Protein AF-A0A5B0RNG3-F1 (afdb_monomer_lite)

Sequence (362 aa):
MLALALVNSLTASFTTIITPTPMTVNVPIEGTELNLFSKKFAQLVANVEQSNAFPKINADQAKINQQISAVIGPVGLTSAYTSASRQLGYPGLITYLGTSFNSTTGGIVPAVPATQDAMEIDSDGPFNHNFRRYKLAFRFVDSTFKPSKKFPYHYTTIQQGFTTDINCRVLPANPTPQQAAFSVHPENNLILPGKDSNSSVWKYSVQCPSQGLPSFPTNRSIIMDPSGNMLLSQTCPGITFDGHEVPGSQLLILAGYGPMYSYITPRACEFMPYLTVSEVQYSSSSIVNISRIISREAVTPETAPIASTVLSSVRHTMNQYVSYRQNKVGDDVASLYGILSSIDSSNDLLLNRILVSHDVFS

Structure (mmCIF, N/CA/C/O backbone):
data_AF-A0A5B0RNG3-F1
#
_entry.id   AF-A0A5B0RNG3-F1
#
loop_
_atom_site.group_PDB
_atom_site.id
_atom_site.type_symbol
_atom_site.label_atom_id
_atom_site.label_alt_id
_atom_site.label_comp_id
_atom_site.label_asym_id
_atom_site.label_entity_id
_atom_site.label_seq_id
_atom_site.pdbx_PDB_ins_code
_atom_site.Cartn_x
_atom_site.Cartn_y
_atom_site.Cartn_z
_atom_site.occupancy
_atom_site.B_iso_or_equiv
_atom_site.auth_seq_id
_atom_site.auth_comp_id
_atom_site.auth_asym_id
_atom_site.auth_atom_id
_atom_site.pdbx_PDB_model_num
ATOM 1 N N . MET A 1 1 ? -19.836 -32.082 58.914 1.00 54.47 1 MET A N 1
ATOM 2 C CA . MET A 1 1 ? -20.612 -31.151 58.060 1.00 54.47 1 MET A CA 1
ATOM 3 C C . MET A 1 1 ? -19.811 -29.908 57.682 1.00 54.47 1 MET A C 1
ATOM 5 O O . MET A 1 1 ? -19.584 -29.724 56.497 1.00 54.47 1 MET A O 1
ATOM 9 N N . LEU A 1 2 ? -19.304 -29.115 58.637 1.00 50.03 2 LEU A N 1
ATOM 10 C CA . LEU A 1 2 ? -18.539 -27.887 58.344 1.00 50.03 2 LEU A CA 1
ATOM 11 C C . LEU A 1 2 ? -17.277 -28.129 57.489 1.00 50.03 2 LEU A C 1
ATOM 13 O O . LEU A 1 2 ? -17.046 -27.421 56.518 1.00 50.03 2 LEU A O 1
ATOM 17 N N . ALA A 1 3 ? -16.507 -29.178 57.797 1.00 57.88 3 ALA A N 1
ATOM 18 C CA . ALA A 1 3 ? -15.319 -29.559 57.027 1.00 57.88 3 ALA A CA 1
ATOM 19 C C . ALA A 1 3 ? -15.649 -30.006 55.591 1.00 57.88 3 ALA A C 1
ATOM 21 O O . ALA A 1 3 ? -14.911 -29.692 54.668 1.00 57.88 3 ALA A O 1
ATOM 22 N N . LEU A 1 4 ? -16.785 -30.683 55.387 1.00 60.09 4 LEU A N 1
ATOM 23 C CA . LEU A 1 4 ? -17.239 -31.110 54.060 1.00 60.09 4 LEU A CA 1
ATOM 24 C C . LEU A 1 4 ? -17.664 -29.898 53.214 1.00 60.09 4 LEU A C 1
ATOM 26 O O . LEU A 1 4 ? -17.333 -29.816 52.038 1.00 60.09 4 LEU A O 1
ATOM 30 N N . ALA A 1 5 ? -18.342 -28.927 53.836 1.00 54.47 5 ALA A N 1
ATOM 31 C CA . ALA A 1 5 ? -18.694 -27.661 53.200 1.00 54.47 5 ALA A CA 1
ATOM 32 C C . ALA A 1 5 ? -17.451 -26.827 52.843 1.00 54.47 5 ALA A C 1
ATOM 34 O O . ALA A 1 5 ? -17.410 -26.240 51.768 1.00 54.47 5 ALA A O 1
ATOM 35 N N . LEU A 1 6 ? -16.428 -26.824 53.706 1.00 51.66 6 LEU A N 1
ATOM 36 C CA . LEU A 1 6 ? -15.139 -26.161 53.475 1.00 51.66 6 LEU A CA 1
ATOM 37 C C . LEU A 1 6 ? -14.335 -26.809 52.345 1.00 51.66 6 LEU A C 1
ATOM 39 O O . LEU A 1 6 ? -13.794 -26.111 51.495 1.00 51.66 6 LEU A O 1
ATOM 43 N N . VAL A 1 7 ? -14.267 -28.140 52.307 1.00 63.28 7 VAL A N 1
ATOM 44 C CA . VAL A 1 7 ? -13.569 -28.859 51.234 1.00 63.28 7 VAL A CA 1
ATOM 45 C C . VAL A 1 7 ? -14.285 -28.654 49.902 1.00 63.28 7 VAL A C 1
ATOM 47 O O . VAL A 1 7 ? -13.613 -28.373 48.913 1.00 63.28 7 VAL A O 1
ATOM 50 N N . ASN A 1 8 ? -15.622 -28.702 49.882 1.00 53.56 8 ASN A N 1
ATOM 51 C CA . ASN A 1 8 ? -16.427 -28.458 48.681 1.00 53.56 8 ASN A CA 1
ATOM 52 C C . ASN A 1 8 ? -16.352 -27.001 48.202 1.00 53.56 8 ASN A C 1
ATOM 54 O O . ASN A 1 8 ? -16.337 -26.755 47.000 1.00 53.56 8 ASN A O 1
ATOM 58 N N . SER A 1 9 ? -16.271 -26.024 49.111 1.00 55.62 9 SER A N 1
ATOM 59 C CA . SER A 1 9 ? -16.112 -24.616 48.733 1.00 55.62 9 SER A CA 1
ATOM 60 C C . SER A 1 9 ? -14.697 -24.307 48.240 1.00 55.62 9 SER A C 1
ATOM 62 O O . SER A 1 9 ? -14.541 -23.540 47.289 1.00 55.62 9 SER A O 1
ATOM 64 N N . LEU A 1 10 ? -13.674 -24.946 48.817 1.00 63.25 10 LEU A N 1
ATOM 65 C CA . LEU A 1 10 ? -12.292 -24.876 48.341 1.00 63.25 10 LEU A CA 1
ATOM 66 C C . LEU A 1 10 ? -12.144 -25.531 46.970 1.00 63.25 10 LEU A C 1
ATOM 68 O O . LEU A 1 10 ? -11.545 -24.920 46.092 1.00 63.25 10 LEU A O 1
ATOM 72 N N . THR A 1 11 ? -12.731 -26.713 46.751 1.00 62.84 11 THR A N 1
ATOM 73 C CA . THR A 1 11 ? -12.739 -27.343 45.421 1.00 62.84 11 THR A CA 1
ATOM 74 C C . THR A 1 11 ? -13.494 -26.485 44.426 1.00 62.84 11 THR A C 1
ATOM 76 O O . THR A 1 11 ? -12.917 -26.198 43.391 1.00 62.84 11 THR A O 1
ATOM 79 N N . ALA A 1 12 ? -14.691 -25.982 44.753 1.00 58.50 12 ALA A N 1
ATOM 80 C CA . ALA A 1 12 ? -15.450 -25.084 43.880 1.00 58.50 12 ALA A CA 1
ATOM 81 C C . ALA A 1 12 ? -14.655 -23.819 43.509 1.00 58.50 12 ALA A C 1
ATOM 83 O O . ALA A 1 12 ? -14.567 -23.470 42.330 1.00 58.50 12 ALA A O 1
ATOM 84 N N . SER A 1 13 ? -14.010 -23.177 44.488 1.00 55.53 13 SER A N 1
ATOM 85 C CA . SER A 1 13 ? -13.144 -22.008 44.275 1.00 55.53 13 SER A CA 1
ATOM 86 C C . SER A 1 13 ? -11.942 -22.353 43.396 1.00 55.53 13 SER A C 1
ATOM 88 O O . SER A 1 13 ? -11.619 -21.611 42.472 1.00 55.53 13 SER A O 1
ATOM 90 N N . PHE A 1 14 ? -11.317 -23.510 43.625 1.00 64.25 14 PHE A N 1
ATOM 91 C CA . PHE A 1 14 ? -10.177 -23.983 42.846 1.00 64.25 14 PHE A CA 1
ATOM 92 C C . PHE A 1 14 ? -10.583 -24.332 41.406 1.00 64.25 14 PHE A C 1
ATOM 94 O O . PHE A 1 14 ? -9.941 -23.867 40.472 1.00 64.25 14 PHE A O 1
ATOM 101 N N . THR A 1 15 ? -11.703 -25.030 41.186 1.00 62.31 15 THR A N 1
ATOM 102 C CA . THR A 1 15 ? -12.260 -25.246 39.838 1.00 62.31 15 THR A CA 1
ATOM 103 C C . THR A 1 15 ? -12.629 -23.935 39.157 1.00 62.31 15 THR A C 1
ATOM 105 O O . THR A 1 15 ? -12.390 -23.798 37.966 1.00 62.31 15 THR A O 1
ATOM 108 N N . THR A 1 16 ? -13.129 -22.931 39.879 1.00 61.22 16 THR A N 1
ATOM 109 C CA . THR A 1 16 ? -13.441 -21.620 39.279 1.00 61.22 16 THR A CA 1
ATOM 110 C C . THR A 1 16 ? -12.169 -20.886 38.833 1.00 61.22 16 THR A C 1
ATOM 112 O O . THR A 1 16 ? -12.181 -20.190 37.822 1.00 61.22 16 THR A O 1
ATOM 115 N N . ILE A 1 17 ? -11.050 -21.076 39.543 1.00 62.16 17 ILE A N 1
ATOM 116 C CA . ILE A 1 17 ? -9.735 -20.542 39.156 1.00 62.16 17 ILE A CA 1
ATOM 117 C C . ILE A 1 17 ? -9.170 -21.279 37.931 1.00 62.16 17 ILE A C 1
ATOM 119 O O . ILE A 1 17 ? -8.600 -20.639 37.051 1.00 62.16 17 ILE A O 1
ATOM 123 N N . ILE A 1 18 ? -9.324 -22.606 37.858 1.00 73.38 18 ILE A N 1
ATOM 124 C CA . ILE A 1 18 ? -8.759 -23.421 36.765 1.00 73.38 18 ILE A CA 1
ATOM 125 C C . ILE A 1 18 ? -9.639 -23.386 35.502 1.00 73.38 18 ILE A C 1
ATOM 127 O O . ILE A 1 18 ? -9.135 -23.505 34.388 1.00 73.38 18 ILE A O 1
ATOM 131 N N . THR A 1 19 ? -10.948 -23.188 35.659 1.00 65.50 19 THR A N 1
ATOM 132 C CA . THR A 1 19 ? -11.929 -23.072 34.568 1.00 65.50 19 THR A CA 1
ATOM 133 C C . THR A 1 19 ? -12.705 -21.760 34.691 1.00 65.50 19 THR A C 1
ATOM 135 O O . THR A 1 19 ? -13.867 -21.758 35.105 1.00 65.50 19 THR A O 1
ATOM 138 N N . PRO A 1 20 ? -12.075 -20.619 34.359 1.00 66.44 20 PRO A N 1
ATOM 139 C CA . PRO A 1 20 ? -12.763 -19.339 34.371 1.00 66.44 20 PRO A CA 1
ATOM 140 C C . PRO A 1 20 ? -13.940 -19.377 33.394 1.00 66.44 20 PRO A C 1
ATOM 142 O O . PRO A 1 20 ? -13.794 -19.748 32.230 1.00 66.44 20 PRO A O 1
ATOM 145 N N . THR A 1 21 ? -15.122 -18.985 33.868 1.00 71.69 21 THR A N 1
ATOM 146 C CA . THR A 1 21 ? -16.303 -18.862 33.010 1.00 71.69 21 THR A CA 1
ATOM 147 C C . THR A 1 21 ? -16.278 -17.490 32.331 1.00 71.69 21 THR A C 1
ATOM 149 O O . THR A 1 21 ? -16.267 -16.477 33.037 1.00 71.69 21 THR A O 1
ATOM 152 N N . PRO A 1 22 ? -16.251 -17.409 30.988 1.00 68.19 22 PRO A N 1
ATOM 153 C CA . PRO A 1 22 ? -16.321 -16.128 30.300 1.00 68.19 22 PRO A CA 1
ATOM 154 C C . PRO A 1 22 ? -17.682 -15.471 30.559 1.00 68.19 22 PRO A C 1
ATOM 156 O O . PRO A 1 22 ? -18.724 -16.115 30.448 1.00 68.19 22 PRO A O 1
ATOM 159 N N . MET A 1 23 ? -17.674 -14.181 30.901 1.00 74.19 23 MET A N 1
ATOM 160 C CA . MET A 1 23 ? -18.890 -13.378 31.046 1.00 74.19 23 MET A CA 1
ATOM 161 C C . MET A 1 23 ? -19.017 -12.421 29.864 1.00 74.19 23 MET A C 1
ATOM 163 O O . MET A 1 23 ? -18.128 -11.604 29.625 1.00 74.19 23 MET A O 1
ATOM 167 N N . THR A 1 24 ? -20.136 -12.497 29.146 1.00 75.50 24 THR A N 1
ATOM 168 C CA . THR A 1 24 ? -20.477 -11.543 28.086 1.00 75.50 24 THR A CA 1
ATOM 169 C C . THR A 1 24 ? -21.339 -10.434 28.674 1.00 75.50 24 THR A C 1
ATOM 171 O O . THR A 1 24 ? -22.440 -10.689 29.157 1.00 75.50 24 THR A O 1
ATOM 174 N N . VAL A 1 25 ? -20.837 -9.200 28.638 1.00 76.25 25 VAL A N 1
ATOM 175 C CA . VAL A 1 25 ? -21.583 -8.009 29.060 1.00 76.25 25 VAL A CA 1
ATOM 176 C C . VAL A 1 25 ? -21.946 -7.213 27.812 1.00 76.25 25 VAL A C 1
ATOM 178 O O . VAL A 1 25 ? -21.063 -6.730 27.106 1.00 76.25 25 VAL A O 1
ATOM 181 N N . ASN A 1 26 ? -23.243 -7.078 27.535 1.00 75.44 26 ASN A N 1
ATOM 182 C CA . ASN A 1 26 ? -23.731 -6.302 26.398 1.00 75.44 26 ASN A CA 1
ATOM 183 C C . ASN A 1 26 ? -23.770 -4.820 26.774 1.00 75.44 26 ASN A C 1
ATOM 185 O O . ASN A 1 26 ? -24.702 -4.374 27.440 1.00 75.44 26 ASN A O 1
ATOM 189 N N . VAL A 1 27 ? -22.756 -4.067 26.349 1.00 74.25 27 VAL A N 1
ATOM 190 C CA . VAL A 1 27 ? -22.707 -2.611 26.524 1.00 74.25 27 VAL A CA 1
ATOM 191 C C . VAL A 1 27 ? -22.653 -1.957 25.147 1.00 74.25 27 VAL A C 1
ATOM 193 O O . VAL A 1 27 ? -21.695 -2.204 24.412 1.00 74.25 27 VAL A O 1
ATOM 196 N N . PRO A 1 28 ? -23.652 -1.141 24.770 1.00 74.75 28 PRO A N 1
ATOM 197 C CA . PRO A 1 28 ? -23.616 -0.437 23.500 1.00 74.75 28 PRO A CA 1
ATOM 198 C C . PRO A 1 28 ? -22.481 0.591 23.494 1.00 74.75 28 PRO A C 1
ATOM 200 O O . PRO A 1 28 ? -22.230 1.287 24.485 1.00 74.75 28 PRO A O 1
ATOM 203 N N . ILE A 1 29 ? -21.799 0.675 22.357 1.00 72.25 29 ILE A N 1
ATOM 204 C CA . ILE A 1 29 ? -20.750 1.654 22.088 1.00 72.25 29 ILE A CA 1
ATOM 205 C C . ILE A 1 29 ? -21.217 2.608 20.989 1.00 72.25 29 ILE A C 1
ATOM 207 O O . ILE A 1 29 ? -21.920 2.199 20.068 1.00 72.25 29 ILE A O 1
ATOM 211 N N . GLU A 1 30 ? -20.825 3.872 21.088 1.00 67.31 30 GLU A N 1
ATOM 212 C CA . GLU A 1 30 ? -21.045 4.900 20.073 1.00 67.31 30 GLU A CA 1
ATOM 213 C C . GLU A 1 30 ? -19.706 5.419 19.536 1.00 67.31 30 GLU A C 1
ATOM 215 O O . GLU A 1 30 ? -18.686 5.429 20.233 1.00 67.31 30 GLU A O 1
ATOM 220 N N . GLY A 1 31 ? -19.705 5.855 18.281 1.00 63.50 31 GLY A N 1
ATOM 221 C CA . GLY A 1 31 ? -18.539 6.403 17.602 1.00 63.50 31 GLY A CA 1
ATOM 222 C C . GLY A 1 31 ? -18.945 7.163 16.345 1.00 63.50 31 GLY A C 1
ATOM 223 O O . GLY A 1 31 ? -20.106 7.140 15.937 1.00 63.50 31 GLY A O 1
ATOM 224 N N . THR A 1 32 ? -17.984 7.847 15.732 1.00 57.19 32 THR A N 1
ATOM 225 C CA . THR A 1 32 ? -18.200 8.511 14.444 1.00 57.19 32 THR A CA 1
ATOM 226 C C . THR A 1 32 ? -17.925 7.517 13.327 1.00 57.19 32 THR A C 1
ATOM 228 O O . THR A 1 32 ? -16.794 7.058 13.174 1.00 57.19 32 THR A O 1
ATOM 231 N N . GLU A 1 33 ? -18.940 7.201 12.527 1.00 60.16 33 GLU A N 1
ATOM 232 C CA . GLU A 1 33 ? -18.764 6.391 11.326 1.00 60.16 33 GLU A CA 1
ATOM 233 C C . GLU A 1 33 ? -18.447 7.299 10.133 1.00 60.16 33 GLU A C 1
ATOM 235 O O . GLU A 1 33 ? -19.258 8.135 9.725 1.00 60.16 33 GLU A O 1
ATOM 240 N N . LEU A 1 34 ? -17.251 7.142 9.563 1.00 65.44 34 LEU A N 1
ATOM 241 C CA . LEU A 1 34 ? -16.944 7.701 8.254 1.00 65.44 34 LEU A CA 1
ATOM 242 C C . LEU A 1 34 ? -17.433 6.711 7.198 1.00 65.44 34 LEU A C 1
ATOM 244 O O . LEU A 1 34 ? -16.823 5.665 7.001 1.00 65.44 34 LEU A O 1
ATOM 248 N N . ASN A 1 35 ? -18.524 7.050 6.514 1.00 67.81 35 ASN A N 1
ATOM 249 C CA . ASN A 1 35 ? -19.047 6.210 5.445 1.00 67.81 35 ASN A CA 1
ATOM 250 C C . ASN A 1 35 ? -18.244 6.412 4.146 1.00 67.81 35 ASN A C 1
ATOM 252 O O . ASN A 1 35 ? -18.547 7.307 3.342 1.00 67.81 35 ASN A O 1
ATOM 256 N N . LEU A 1 36 ? -17.252 5.540 3.941 1.00 70.38 36 LEU A N 1
ATOM 257 C CA . LEU A 1 36 ? -16.414 5.494 2.738 1.00 70.38 36 LEU A CA 1
ATOM 258 C C . LEU A 1 36 ? -17.209 5.087 1.484 1.00 70.38 36 LEU A C 1
ATOM 260 O O . LEU A 1 36 ? -16.787 5.379 0.370 1.00 70.38 36 LEU A O 1
ATOM 264 N N . PHE A 1 37 ? -18.385 4.476 1.653 1.00 69.56 37 PHE A N 1
ATOM 265 C CA . PHE A 1 37 ? -19.292 4.080 0.570 1.00 69.56 37 PHE A CA 1
ATOM 266 C C . PHE A 1 37 ? -20.163 5.236 0.065 1.00 69.56 37 PHE A C 1
ATOM 268 O O . PHE A 1 37 ? -20.870 5.106 -0.938 1.00 69.56 37 PHE A O 1
ATOM 275 N N . SER A 1 38 ? -20.173 6.380 0.755 1.00 76.00 38 SER A N 1
ATOM 276 C CA . SER A 1 38 ? -21.085 7.457 0.387 1.00 76.00 38 SER A CA 1
ATOM 277 C C . SER A 1 38 ? -20.612 8.188 -0.874 1.00 76.00 38 SER A C 1
ATOM 279 O O . SER A 1 38 ? -19.507 8.729 -0.939 1.00 76.00 38 SER A O 1
ATOM 281 N N . LYS A 1 39 ? -21.504 8.297 -1.869 1.00 77.50 39 LYS A N 1
ATOM 282 C CA . LYS A 1 39 ? -21.268 9.099 -3.086 1.00 77.50 39 LYS A CA 1
ATOM 283 C C . LYS A 1 39 ? -20.858 10.535 -2.753 1.00 77.50 39 LYS A C 1
ATOM 285 O O . LYS A 1 39 ? -20.015 11.110 -3.430 1.00 77.50 39 LYS A O 1
ATOM 290 N N . LYS A 1 40 ? -21.426 11.094 -1.679 1.00 76.94 40 LYS A N 1
ATOM 291 C CA . LYS A 1 40 ? -21.086 12.431 -1.187 1.00 76.94 40 LYS A CA 1
ATOM 292 C C . LYS A 1 40 ? -19.629 12.507 -0.731 1.00 76.94 40 LYS A C 1
ATOM 294 O O . LYS A 1 40 ? -18.944 13.442 -1.114 1.00 76.94 40 LYS A O 1
ATOM 299 N N . PHE A 1 41 ? -19.134 11.532 0.033 1.00 79.00 41 PHE A N 1
ATOM 300 C CA . PHE A 1 41 ? -17.726 11.508 0.429 1.00 79.00 41 PHE A CA 1
ATOM 301 C C . PHE A 1 41 ? -16.801 11.368 -0.785 1.00 79.00 41 PHE A C 1
ATOM 303 O O . PHE A 1 41 ? -15.853 12.136 -0.908 1.00 79.00 41 PHE A O 1
ATOM 310 N N . ALA A 1 42 ? -17.126 10.486 -1.734 1.00 79.19 42 ALA A N 1
ATOM 311 C CA . ALA A 1 42 ? -16.349 10.355 -2.967 1.00 79.19 42 ALA A CA 1
ATOM 312 C C . ALA A 1 42 ? -16.296 11.664 -3.777 1.00 79.19 42 ALA A C 1
ATOM 314 O O . ALA A 1 42 ? -15.235 12.046 -4.266 1.00 79.19 42 ALA A O 1
ATOM 315 N N . GLN A 1 43 ? -17.416 12.390 -3.860 1.00 79.88 43 GLN A N 1
ATOM 316 C CA . GLN A 1 43 ? -17.478 13.713 -4.489 1.00 79.88 43 GLN A CA 1
ATOM 317 C C . GLN A 1 43 ? -16.616 14.746 -3.759 1.00 79.88 43 GLN A C 1
ATOM 319 O O . GLN A 1 43 ? -15.914 15.506 -4.416 1.00 79.88 43 GLN A O 1
ATOM 324 N N . LEU A 1 44 ? -16.617 14.751 -2.422 1.00 77.94 44 LEU A N 1
ATOM 325 C CA . LEU A 1 44 ? -15.767 15.647 -1.630 1.00 77.94 44 LEU A CA 1
ATOM 326 C C . LEU A 1 44 ? -14.276 15.347 -1.793 1.00 77.94 44 LEU A C 1
ATOM 328 O O . LEU A 1 44 ? -13.469 16.271 -1.794 1.00 77.94 44 LEU A O 1
ATOM 332 N N . VAL A 1 45 ? -13.913 14.072 -1.942 1.00 76.69 45 VAL A N 1
ATOM 333 C CA . VAL A 1 45 ? -12.531 13.656 -2.213 1.00 76.69 45 VAL A CA 1
ATOM 334 C C . VAL A 1 45 ? -12.114 14.032 -3.638 1.00 76.69 45 VAL A C 1
ATOM 336 O O . VAL A 1 45 ? -10.981 14.452 -3.852 1.00 76.69 45 VAL A O 1
ATOM 339 N N . ALA A 1 46 ? -13.019 13.910 -4.612 1.00 78.31 46 ALA A N 1
ATOM 340 C CA . ALA A 1 46 ? -12.741 14.232 -6.010 1.00 78.31 46 ALA A CA 1
ATOM 341 C C . ALA A 1 46 ? -12.728 15.743 -6.299 1.00 78.31 46 ALA A C 1
ATOM 343 O O . ALA A 1 46 ? -12.004 16.194 -7.187 1.00 78.31 46 ALA A O 1
ATOM 344 N N . ASN A 1 47 ? -13.540 16.530 -5.586 1.00 78.62 47 ASN A N 1
ATOM 345 C CA . ASN A 1 47 ? -13.750 17.945 -5.862 1.00 78.62 47 ASN A CA 1
ATOM 346 C C . ASN A 1 47 ? -13.127 18.834 -4.776 1.00 78.62 47 ASN A C 1
ATOM 348 O O . ASN A 1 47 ? -13.714 19.092 -3.723 1.00 78.62 47 ASN A O 1
ATOM 352 N N . VAL A 1 48 ? -11.948 19.370 -5.094 1.00 68.31 48 VAL A N 1
ATOM 353 C CA . VAL A 1 48 ? -11.187 20.274 -4.223 1.00 68.31 48 VAL A CA 1
ATOM 354 C C . VAL A 1 48 ? -11.959 21.563 -3.911 1.00 68.31 48 VAL A C 1
ATOM 356 O O . VAL A 1 48 ? -11.860 22.070 -2.799 1.00 68.31 48 VAL A O 1
ATOM 359 N N . GLU A 1 49 ? -12.774 22.085 -4.831 1.00 69.69 49 GLU A N 1
ATOM 360 C CA . GLU A 1 49 ? -13.572 23.297 -4.593 1.00 69.69 49 GLU A CA 1
ATOM 361 C C . GLU A 1 49 ? -14.680 23.057 -3.563 1.00 69.69 49 GLU A C 1
ATOM 363 O O . GLU A 1 49 ? -14.871 23.865 -2.655 1.00 69.69 49 GLU A O 1
ATOM 368 N N . GLN A 1 50 ? -15.368 21.915 -3.650 1.00 67.56 50 GLN A N 1
ATOM 369 C CA . GLN A 1 50 ? -16.370 21.518 -2.656 1.00 67.56 50 GLN A CA 1
ATOM 370 C C . GLN A 1 50 ? -15.733 21.159 -1.311 1.00 67.56 50 GLN A C 1
ATOM 372 O O . GLN A 1 50 ? -16.307 21.454 -0.266 1.00 67.56 50 GLN A O 1
ATOM 377 N N . SER A 1 51 ? -14.534 20.572 -1.322 1.00 61.22 51 SER A N 1
ATOM 378 C CA . SER A 1 51 ? -13.744 20.343 -0.108 1.00 61.22 51 SER A CA 1
ATOM 379 C C . SER A 1 51 ? -13.354 21.664 0.570 1.00 61.22 51 SER A C 1
ATOM 381 O O . SER A 1 51 ? -13.511 21.824 1.779 1.00 61.22 51 SER A O 1
ATOM 383 N N . ASN A 1 52 ? -12.959 22.667 -0.216 1.00 62.28 52 ASN A N 1
ATOM 384 C CA . ASN A 1 52 ? -12.607 24.003 0.270 1.00 62.28 52 ASN A CA 1
ATOM 385 C C . ASN A 1 52 ? -13.808 24.822 0.775 1.00 62.28 52 ASN A C 1
ATOM 387 O O . ASN A 1 52 ? -13.605 25.863 1.402 1.00 62.28 52 ASN A O 1
ATOM 391 N N . ALA A 1 53 ? -15.042 24.378 0.510 1.00 63.47 53 ALA A N 1
ATOM 392 C CA . ALA A 1 53 ? -16.257 24.986 1.048 1.00 63.47 53 ALA A CA 1
ATOM 393 C C . ALA A 1 53 ? -16.525 24.595 2.515 1.00 63.47 53 ALA A C 1
ATOM 395 O O . ALA A 1 53 ? -17.374 25.206 3.168 1.00 63.47 53 ALA A O 1
ATOM 396 N N . PHE A 1 54 ? -15.808 23.601 3.053 1.00 60.66 54 PHE A N 1
ATOM 397 C CA . PHE A 1 54 ? -15.823 23.310 4.485 1.00 60.66 54 PHE A CA 1
ATOM 398 C C . PHE A 1 54 ? -15.048 24.381 5.265 1.00 60.66 54 PHE A C 1
ATOM 400 O O . PHE A 1 54 ? -14.145 25.015 4.713 1.00 60.66 54 PHE A O 1
ATOM 407 N N . PRO A 1 55 ? -15.385 24.608 6.550 1.00 61.53 55 PRO A N 1
ATOM 408 C CA . PRO A 1 55 ? -14.696 25.591 7.374 1.00 61.53 55 PRO A CA 1
ATOM 409 C C . PRO A 1 55 ? -13.183 25.383 7.305 1.00 61.53 55 PRO A C 1
ATOM 411 O O . PRO A 1 55 ? -12.694 24.280 7.556 1.00 61.53 55 PRO A O 1
ATOM 414 N N . LYS A 1 56 ? -12.445 26.447 6.964 1.00 62.12 56 LYS A N 1
ATOM 415 C CA . LYS A 1 56 ? -10.983 26.407 6.991 1.00 62.12 56 LYS A CA 1
ATOM 416 C C . LYS A 1 56 ? -10.542 26.015 8.394 1.00 62.12 56 LYS A C 1
ATOM 418 O O . LYS A 1 56 ? -10.947 26.645 9.371 1.00 62.12 56 LYS A O 1
ATOM 423 N N . ILE A 1 57 ? -9.712 24.981 8.460 1.00 67.38 57 ILE A N 1
ATOM 424 C CA . ILE A 1 57 ? -9.060 24.558 9.693 1.00 67.38 57 ILE A CA 1
ATOM 425 C C . ILE A 1 57 ? -8.366 25.764 10.333 1.00 67.38 57 ILE A C 1
ATOM 427 O O . ILE A 1 57 ? -7.700 26.546 9.649 1.00 67.38 57 ILE A O 1
ATOM 431 N N . ASN A 1 58 ? -8.562 25.950 11.636 1.00 72.12 58 ASN A N 1
ATOM 432 C CA . ASN A 1 58 ? -7.856 26.998 12.367 1.00 72.12 58 ASN A CA 1
ATOM 433 C C . ASN A 1 58 ? -6.354 26.652 12.486 1.00 72.12 58 ASN A C 1
ATOM 435 O O . ASN A 1 58 ? -5.927 25.552 12.129 1.00 72.12 58 ASN A O 1
ATOM 439 N N . ALA A 1 59 ? -5.532 27.596 12.953 1.00 73.38 59 ALA A N 1
ATOM 440 C CA . ALA A 1 59 ? -4.077 27.414 13.014 1.00 73.38 59 ALA A CA 1
ATOM 441 C C . ALA A 1 59 ? -3.657 26.185 13.848 1.00 73.38 59 ALA A C 1
ATOM 443 O O . ALA A 1 59 ? -2.744 25.458 13.454 1.00 73.38 59 ALA A O 1
ATOM 444 N N . ASP A 1 60 ? -4.370 25.906 14.941 1.00 63.72 60 ASP A N 1
ATOM 445 C CA . ASP A 1 60 ? -4.106 24.751 15.803 1.00 63.72 60 ASP A CA 1
ATOM 446 C C . ASP A 1 60 ? -4.444 23.435 15.091 1.00 63.72 60 ASP A C 1
ATOM 448 O O . ASP A 1 60 ? -3.639 22.506 15.059 1.00 63.72 60 ASP A O 1
ATOM 452 N N . GLN A 1 61 ? -5.595 23.372 14.419 1.00 61.03 61 GLN A N 1
ATOM 453 C CA . GLN A 1 61 ? -5.993 22.229 13.595 1.00 61.03 61 GLN A CA 1
ATOM 454 C C . GLN A 1 61 ? -5.040 22.011 12.413 1.00 61.03 61 GLN A C 1
ATOM 456 O O . GLN A 1 61 ? -4.758 20.869 12.058 1.00 61.03 61 GLN A O 1
ATOM 461 N N . ALA A 1 62 ? -4.506 23.080 11.816 1.00 65.00 62 ALA A N 1
ATOM 462 C CA . ALA A 1 62 ? -3.507 22.983 10.756 1.00 65.00 62 ALA A CA 1
ATOM 463 C C . ALA A 1 62 ? -2.195 22.366 11.258 1.00 65.00 62 ALA A C 1
ATOM 465 O O . ALA A 1 62 ? -1.654 21.477 10.598 1.00 65.00 62 ALA A O 1
ATOM 466 N N . LYS A 1 63 ? -1.721 22.774 12.442 1.00 63.28 63 LYS A N 1
ATOM 467 C CA . LYS A 1 63 ? -0.533 22.188 13.082 1.00 63.28 63 LYS A CA 1
ATOM 468 C C . LYS A 1 63 ? -0.737 20.700 13.377 1.00 63.28 63 LYS A C 1
ATOM 470 O O . LYS A 1 63 ? 0.126 19.884 13.057 1.00 63.28 63 LYS A O 1
ATOM 475 N N . ILE A 1 64 ? -1.909 20.334 13.895 1.00 60.22 64 ILE A N 1
ATOM 476 C CA . ILE A 1 64 ? -2.240 18.935 14.182 1.00 60.22 64 ILE A CA 1
ATOM 477 C C . ILE A 1 64 ? -2.338 18.116 12.889 1.00 60.22 64 ILE A C 1
ATOM 479 O O . ILE A 1 64 ? -1.772 17.030 12.811 1.00 60.22 64 ILE A O 1
ATOM 483 N N . ASN A 1 65 ? -2.963 18.645 11.835 1.00 57.47 65 ASN A N 1
ATOM 484 C CA . ASN A 1 65 ? -3.027 17.971 10.536 1.00 57.47 65 ASN A CA 1
ATOM 485 C C . ASN A 1 65 ? -1.639 17.745 9.924 1.00 57.47 65 ASN A C 1
ATOM 487 O O . ASN A 1 65 ? -1.399 16.691 9.334 1.00 57.47 65 ASN A O 1
ATOM 491 N N . GLN A 1 66 ? -0.714 18.697 10.075 1.00 62.34 66 GLN A N 1
ATOM 492 C CA . GLN A 1 66 ? 0.674 18.530 9.633 1.00 62.34 66 GLN A CA 1
ATOM 493 C C . GLN A 1 66 ? 1.380 17.404 10.400 1.00 62.34 66 GLN A C 1
ATOM 495 O O . GLN A 1 66 ? 2.063 16.583 9.790 1.00 62.34 66 GLN A O 1
ATOM 500 N N . GLN A 1 67 ? 1.171 17.316 11.713 1.00 58.91 67 GLN A N 1
ATOM 501 C CA . GLN A 1 67 ? 1.758 16.264 12.547 1.00 58.91 67 GLN A CA 1
ATOM 502 C C . GLN A 1 67 ? 1.139 14.886 12.272 1.00 58.91 67 GLN A C 1
ATOM 504 O O . GLN A 1 67 ? 1.866 13.904 12.144 1.00 58.91 67 GLN A O 1
ATOM 509 N N . ILE A 1 68 ? -0.181 14.810 12.079 1.00 59.25 68 ILE A N 1
ATOM 510 C CA . ILE A 1 68 ? -0.872 13.590 11.635 1.00 59.25 68 ILE A CA 1
ATOM 511 C C . ILE A 1 68 ? -0.322 13.141 10.275 1.00 59.25 68 ILE A C 1
ATOM 513 O O . ILE A 1 68 ? 0.026 11.974 10.098 1.00 59.25 68 ILE A O 1
ATOM 517 N N . SER A 1 69 ? -0.169 14.073 9.330 1.00 60.53 69 SER A N 1
ATOM 518 C CA . SER A 1 69 ? 0.387 13.780 8.002 1.00 60.53 69 SER A CA 1
ATOM 519 C C . SER A 1 69 ? 1.818 13.241 8.076 1.00 60.53 69 SER A C 1
ATOM 521 O O . SER A 1 69 ? 2.170 12.347 7.310 1.00 60.53 69 SER A O 1
ATOM 523 N N . ALA A 1 70 ? 2.627 13.723 9.026 1.00 60.19 70 ALA A N 1
ATOM 524 C CA . ALA A 1 70 ? 3.984 13.229 9.254 1.00 60.19 70 ALA A CA 1
ATOM 525 C C . ALA A 1 70 ? 4.035 11.788 9.809 1.00 60.19 70 ALA A C 1
ATOM 527 O O . ALA A 1 70 ? 5.060 11.123 9.681 1.00 60.19 70 ALA A O 1
ATOM 528 N N . VAL A 1 71 ? 2.942 11.288 10.398 1.00 58.12 71 VAL A N 1
ATOM 529 C CA . VAL A 1 71 ? 2.863 9.946 11.009 1.00 58.12 71 VAL A CA 1
ATOM 530 C C . VAL A 1 71 ? 2.187 8.914 10.130 1.00 58.12 71 VAL A C 1
ATOM 532 O O . VAL A 1 71 ? 2.546 7.737 10.191 1.00 58.12 71 VAL A O 1
ATOM 535 N N . ILE A 1 72 ? 1.239 9.331 9.292 1.00 63.53 72 ILE A N 1
ATOM 536 C CA . ILE A 1 72 ? 0.536 8.415 8.387 1.00 63.53 72 ILE A CA 1
ATOM 537 C C . ILE A 1 72 ? 1.531 7.631 7.518 1.00 63.53 72 ILE A C 1
ATOM 539 O O . ILE A 1 72 ? 1.336 6.437 7.298 1.00 63.53 72 ILE A O 1
ATOM 543 N N . GLY A 1 73 ? 2.629 8.265 7.091 1.00 66.00 73 GLY A N 1
ATOM 544 C CA . GLY A 1 73 ? 3.695 7.607 6.333 1.00 66.00 73 GLY A CA 1
ATOM 545 C C . GLY A 1 73 ? 4.351 6.438 7.086 1.00 66.00 73 GLY A C 1
ATOM 546 O O . GLY A 1 73 ? 4.221 5.291 6.650 1.00 66.00 73 GLY A O 1
ATOM 547 N N . PRO A 1 74 ? 5.017 6.685 8.232 1.00 66.12 74 PRO A N 1
ATOM 548 C CA . PRO A 1 74 ? 5.580 5.634 9.082 1.00 66.12 74 PRO A CA 1
ATOM 549 C C . PRO A 1 74 ? 4.600 4.518 9.455 1.00 66.12 74 PRO A C 1
ATOM 551 O O . PRO A 1 74 ? 4.965 3.340 9.450 1.00 66.12 74 PRO A O 1
ATOM 554 N N . VAL A 1 75 ? 3.351 4.878 9.759 1.00 67.62 75 VAL A N 1
ATOM 555 C CA . VAL A 1 75 ? 2.285 3.932 10.111 1.00 67.62 75 VAL A CA 1
ATOM 556 C C . VAL A 1 75 ? 1.958 3.014 8.945 1.00 67.62 75 VAL A C 1
ATOM 558 O O . VAL A 1 75 ? 1.948 1.801 9.132 1.00 67.62 75 VAL A O 1
ATOM 561 N N . GLY A 1 76 ? 1.760 3.576 7.750 1.00 71.81 76 GLY A N 1
ATOM 562 C CA . GLY A 1 76 ? 1.477 2.808 6.539 1.00 71.81 76 GLY A CA 1
ATOM 563 C C . GLY A 1 76 ? 2.623 1.874 6.140 1.00 71.81 76 GLY A C 1
ATOM 564 O O . GLY A 1 76 ? 2.388 0.749 5.715 1.00 71.81 76 GLY A O 1
ATOM 565 N N . LEU A 1 77 ? 3.880 2.293 6.320 1.00 71.56 77 LEU A N 1
ATOM 566 C CA . LEU A 1 77 ? 5.023 1.405 6.074 1.00 71.56 77 LEU A CA 1
ATOM 567 C C . LEU A 1 77 ? 5.113 0.288 7.116 1.00 71.56 77 LEU A C 1
ATOM 569 O O . LEU A 1 77 ? 5.394 -0.861 6.775 1.00 71.56 77 LEU A O 1
ATOM 573 N N . THR A 1 78 ? 4.848 0.599 8.386 1.00 71.69 78 THR A N 1
ATOM 574 C CA . THR A 1 78 ? 4.893 -0.424 9.434 1.00 71.69 78 THR A CA 1
ATOM 575 C C . THR A 1 78 ? 3.766 -1.437 9.284 1.00 71.69 78 THR A C 1
ATOM 577 O O . THR A 1 78 ? 3.989 -2.633 9.488 1.00 71.69 78 THR A O 1
ATOM 580 N N . SER A 1 79 ? 2.561 -0.986 8.927 1.00 74.06 79 SER A N 1
ATOM 581 C CA . SER A 1 79 ? 1.431 -1.875 8.676 1.00 74.06 79 SER A CA 1
ATOM 582 C C . SER A 1 79 ? 1.721 -2.810 7.502 1.00 74.06 79 SER A C 1
ATOM 584 O O . SER A 1 79 ? 1.532 -4.018 7.641 1.00 74.06 79 SER A O 1
ATOM 586 N N . ALA A 1 80 ? 2.303 -2.291 6.416 1.00 74.69 80 ALA A N 1
ATOM 587 C CA . ALA A 1 80 ? 2.740 -3.081 5.265 1.00 74.69 80 ALA A CA 1
ATOM 588 C C . ALA A 1 80 ? 3.786 -4.141 5.649 1.00 74.69 80 ALA A C 1
ATOM 590 O O . ALA A 1 80 ? 3.616 -5.326 5.359 1.00 74.69 80 ALA A O 1
ATOM 591 N N . TYR A 1 81 ? 4.831 -3.742 6.383 1.00 75.00 81 TYR A N 1
ATOM 592 C CA . TYR A 1 81 ? 5.866 -4.665 6.857 1.00 75.00 81 TYR A CA 1
ATOM 593 C C . TYR A 1 81 ? 5.284 -5.749 7.780 1.00 75.00 81 TYR A C 1
ATOM 595 O O . TYR A 1 81 ? 5.691 -6.913 7.734 1.00 75.00 81 TYR A O 1
ATOM 603 N N . THR A 1 82 ? 4.305 -5.383 8.611 1.00 74.44 82 THR A N 1
ATOM 604 C CA . THR A 1 82 ? 3.609 -6.286 9.539 1.00 74.44 82 THR A CA 1
ATOM 605 C C . THR A 1 82 ? 2.721 -7.287 8.801 1.00 74.44 82 THR A C 1
ATOM 607 O O . THR A 1 82 ? 2.764 -8.479 9.117 1.00 74.44 82 THR A O 1
ATOM 610 N N . SER A 1 83 ? 1.960 -6.828 7.803 1.00 77.06 83 SER A N 1
ATOM 611 C CA . SER A 1 83 ? 1.171 -7.679 6.903 1.00 77.06 83 SER A CA 1
ATOM 612 C C . SER A 1 83 ? 2.067 -8.705 6.210 1.00 77.06 83 SER A C 1
ATOM 614 O O . SER A 1 83 ? 1.835 -9.916 6.310 1.00 77.06 83 SER A O 1
ATOM 616 N N . ALA A 1 84 ? 3.181 -8.233 5.643 1.00 76.25 84 ALA A N 1
ATOM 617 C CA . ALA A 1 84 ? 4.140 -9.080 4.959 1.00 76.25 84 ALA A CA 1
ATOM 618 C C . ALA A 1 84 ? 4.752 -10.133 5.886 1.00 76.25 84 ALA A C 1
ATOM 620 O O . ALA A 1 84 ? 4.714 -11.334 5.615 1.00 76.25 84 ALA A O 1
ATOM 621 N N . SER A 1 85 ? 5.229 -9.692 7.048 1.00 75.06 85 SER A N 1
ATOM 622 C CA . SER A 1 85 ? 5.818 -10.565 8.063 1.00 75.06 85 SER A CA 1
ATOM 623 C C . SER A 1 85 ? 4.853 -11.664 8.519 1.00 75.06 85 SER A C 1
ATOM 625 O O . SER A 1 85 ? 5.254 -12.821 8.656 1.00 75.06 85 SER A O 1
ATOM 627 N N . ARG A 1 86 ? 3.564 -11.338 8.688 1.00 76.00 86 ARG A N 1
ATOM 628 C CA . ARG A 1 86 ? 2.523 -12.312 9.045 1.00 76.00 86 ARG A CA 1
ATOM 629 C C . ARG A 1 86 ? 2.339 -13.373 7.962 1.00 76.00 86 ARG A C 1
ATOM 631 O O . ARG A 1 86 ? 2.283 -14.555 8.295 1.00 76.00 86 ARG A O 1
ATOM 638 N N . GLN A 1 87 ? 2.252 -12.986 6.686 1.00 76.56 87 GLN A N 1
ATOM 639 C CA . GLN A 1 87 ? 2.082 -13.948 5.584 1.00 76.56 87 GLN A CA 1
ATOM 640 C C . GLN A 1 87 ? 3.287 -14.879 5.413 1.00 76.56 87 GLN A C 1
ATOM 642 O O . GLN A 1 87 ? 3.147 -16.004 4.920 1.00 76.56 87 GLN A O 1
ATOM 647 N N . LEU A 1 88 ? 4.464 -14.414 5.821 1.00 75.44 88 LEU A N 1
ATOM 648 C CA . LEU A 1 88 ? 5.701 -15.188 5.837 1.00 75.44 88 LEU A CA 1
ATOM 649 C C . LEU A 1 88 ? 5.852 -16.045 7.106 1.00 75.44 88 LEU A C 1
ATOM 651 O O . LEU A 1 88 ? 6.751 -16.876 7.172 1.00 75.44 88 LEU A O 1
ATOM 655 N N . GLY A 1 89 ? 4.941 -15.901 8.074 1.00 73.19 89 GLY A N 1
ATOM 656 C CA . GLY A 1 89 ? 4.893 -16.718 9.282 1.00 73.19 89 GLY A CA 1
ATOM 657 C C . GLY A 1 89 ? 5.767 -16.216 10.429 1.00 73.19 89 GLY A C 1
ATOM 658 O O . GLY A 1 89 ? 6.080 -17.011 11.308 1.00 73.19 89 GLY A O 1
ATOM 659 N N . TYR A 1 90 ? 6.152 -14.934 10.455 1.00 72.25 90 TYR A N 1
ATOM 660 C CA . TYR A 1 90 ? 6.916 -14.346 11.561 1.00 72.25 90 TYR A CA 1
ATOM 661 C C . TYR A 1 90 ? 5.988 -13.847 12.681 1.00 72.25 90 TYR A C 1
ATOM 663 O O . TYR A 1 90 ? 5.309 -12.831 12.500 1.00 72.25 90 TYR A O 1
ATOM 671 N N . PRO A 1 91 ? 5.945 -14.514 13.852 1.00 65.25 91 PRO A N 1
ATOM 672 C CA . PRO A 1 91 ? 5.215 -14.009 15.005 1.00 65.25 91 PRO A CA 1
ATOM 673 C C . PRO A 1 91 ? 6.033 -12.940 15.744 1.00 65.25 91 PRO A C 1
ATOM 675 O O . PRO A 1 91 ? 7.252 -13.039 15.865 1.00 65.25 91 PRO A O 1
ATOM 678 N N . GLY A 1 92 ? 5.356 -11.947 16.319 1.00 68.56 92 GLY A N 1
ATOM 679 C CA . GLY A 1 92 ? 5.972 -10.979 17.229 1.00 68.56 92 GLY A CA 1
ATOM 680 C C . GLY A 1 92 ? 5.423 -9.556 17.166 1.00 68.56 92 GLY A C 1
ATOM 681 O O . GLY A 1 92 ? 4.518 -9.233 16.394 1.00 68.56 92 GLY A O 1
ATOM 682 N N . LEU A 1 93 ? 5.997 -8.708 18.022 1.00 67.94 93 LEU A N 1
ATOM 683 C CA . LEU A 1 93 ? 5.863 -7.255 17.977 1.00 67.94 93 LEU A CA 1
ATOM 684 C C . LEU A 1 93 ? 6.927 -6.702 17.027 1.00 67.94 93 LEU A C 1
ATOM 686 O O . LEU A 1 93 ? 8.117 -6.916 17.240 1.00 67.94 93 LEU A O 1
ATOM 690 N N . ILE A 1 94 ? 6.494 -5.966 16.017 1.00 66.38 94 ILE A N 1
ATOM 691 C CA . ILE A 1 94 ? 7.343 -5.307 15.037 1.00 66.38 94 ILE A CA 1
ATOM 692 C C . ILE A 1 94 ? 7.369 -3.829 15.393 1.00 66.38 94 ILE A C 1
ATOM 694 O O . ILE A 1 94 ? 6.326 -3.182 15.412 1.00 66.38 94 ILE A O 1
ATOM 698 N N . THR A 1 95 ? 8.553 -3.299 15.691 1.00 62.28 95 THR A N 1
ATOM 699 C CA . THR A 1 95 ? 8.759 -1.857 15.846 1.00 62.28 95 THR A CA 1
ATOM 700 C C . THR A 1 95 ? 9.483 -1.337 14.620 1.00 62.28 95 THR A C 1
ATOM 702 O O . THR A 1 95 ? 10.606 -1.751 14.348 1.00 62.28 95 THR A O 1
ATOM 705 N N . TYR A 1 96 ? 8.854 -0.422 13.896 1.00 55.59 96 TYR A N 1
ATOM 706 C CA . TYR A 1 96 ? 9.372 0.128 12.656 1.00 55.59 96 TYR A CA 1
ATOM 707 C C . TYR A 1 96 ? 9.091 1.632 12.605 1.00 55.59 96 TYR A C 1
ATOM 709 O O . TYR A 1 96 ? 8.005 2.080 12.961 1.00 55.59 96 TYR A O 1
ATOM 717 N N . LEU A 1 97 ? 10.109 2.425 12.249 1.00 58.59 97 LEU A N 1
ATOM 718 C CA . LEU A 1 97 ? 10.060 3.898 12.265 1.00 58.59 97 LEU A CA 1
ATOM 719 C C . LEU A 1 97 ? 9.451 4.477 13.564 1.00 58.59 97 LEU A C 1
ATOM 721 O O . LEU A 1 97 ? 8.601 5.361 13.534 1.00 58.59 97 LEU A O 1
ATOM 725 N N . GLY A 1 98 ? 9.859 3.933 14.718 1.00 54.78 98 GLY A N 1
ATOM 726 C CA . GLY A 1 98 ? 9.372 4.361 16.038 1.00 54.78 98 GLY A CA 1
ATOM 727 C C . GLY A 1 98 ? 7.958 3.888 16.392 1.00 54.78 98 GLY A C 1
ATOM 728 O O . GLY A 1 98 ? 7.468 4.206 17.469 1.00 54.78 98 GLY A O 1
ATOM 729 N N . THR A 1 99 ? 7.321 3.098 15.528 1.00 57.91 99 THR A N 1
ATOM 730 C CA . THR A 1 99 ? 5.941 2.642 15.686 1.00 57.91 99 THR A CA 1
ATOM 731 C C . THR A 1 99 ? 5.878 1.133 15.912 1.00 57.91 99 THR A C 1
ATOM 733 O O . THR A 1 99 ? 6.482 0.380 15.157 1.00 57.91 99 THR A O 1
ATOM 736 N N . SER A 1 100 ? 5.151 0.661 16.930 1.00 60.38 100 SER A N 1
ATOM 737 C CA . SER A 1 100 ? 5.063 -0.773 17.263 1.00 60.38 100 SER A CA 1
ATOM 738 C C . SER A 1 100 ? 3.709 -1.398 16.906 1.00 60.38 100 SER A C 1
ATOM 740 O O . SER A 1 100 ? 2.682 -0.962 17.425 1.00 60.38 100 SER A O 1
ATOM 742 N N . PHE A 1 101 ? 3.719 -2.482 16.123 1.00 64.44 101 PHE A N 1
ATOM 743 C CA . PHE A 1 101 ? 2.551 -3.277 15.720 1.00 64.44 101 PHE A CA 1
ATOM 744 C C . PHE A 1 101 ? 2.726 -4.755 16.045 1.00 64.44 101 PHE A C 1
ATOM 746 O O . PHE A 1 101 ? 3.828 -5.293 16.026 1.00 64.44 101 PHE A O 1
ATOM 753 N N . ASN A 1 102 ? 1.631 -5.441 16.348 1.00 64.25 102 ASN A N 1
ATOM 754 C CA . ASN A 1 102 ? 1.669 -6.889 16.482 1.00 64.25 102 ASN A CA 1
ATOM 755 C C . ASN A 1 102 ? 1.497 -7.525 15.094 1.00 64.25 102 ASN A C 1
ATOM 757 O O . ASN A 1 102 ? 0.515 -7.238 14.426 1.00 64.25 102 ASN A O 1
ATOM 761 N N . SER A 1 103 ? 2.399 -8.419 14.685 1.00 67.44 103 SER A N 1
ATOM 762 C CA . SER A 1 103 ? 2.257 -9.270 13.483 1.00 67.44 103 SER A CA 1
ATOM 763 C C . SER A 1 103 ? 0.866 -9.896 13.343 1.00 67.44 103 SER A C 1
ATOM 765 O O . SER A 1 103 ? 0.357 -10.022 12.233 1.00 67.44 103 SER A O 1
ATOM 767 N N . THR A 1 104 ? 0.194 -10.226 14.453 1.00 64.56 104 THR A N 1
ATOM 768 C CA . THR A 1 104 ? -1.160 -10.796 14.423 1.00 64.56 104 THR A CA 1
ATOM 769 C C . THR A 1 104 ? -2.220 -9.837 13.882 1.00 64.56 104 THR A C 1
ATOM 771 O O . THR A 1 104 ? -3.259 -10.313 13.433 1.00 64.56 104 THR A O 1
ATOM 774 N N . THR A 1 105 ? -1.981 -8.517 13.881 1.00 65.62 105 THR A N 1
ATOM 775 C CA . THR A 1 105 ? -2.907 -7.558 13.257 1.00 65.62 105 THR A CA 1
ATOM 776 C C . THR A 1 105 ? -2.904 -7.671 11.738 1.00 65.62 105 THR A C 1
ATOM 778 O O . THR A 1 105 ? -3.838 -7.212 11.105 1.00 65.62 105 THR A O 1
ATOM 781 N N . GLY A 1 106 ? -1.889 -8.289 11.121 1.00 64.88 106 GLY A N 1
ATOM 782 C CA . GLY A 1 106 ? -1.820 -8.446 9.664 1.00 64.88 106 GLY A CA 1
ATOM 783 C C . GLY A 1 106 ? -1.870 -7.137 8.882 1.00 64.88 106 GLY A C 1
ATOM 784 O O . GLY A 1 106 ? -2.378 -7.138 7.773 1.00 64.88 106 GLY A O 1
ATOM 785 N N . GLY A 1 107 ? -1.381 -6.039 9.464 1.00 66.50 107 GLY A N 1
ATOM 786 C CA . GLY A 1 107 ? -1.389 -4.726 8.818 1.00 66.50 107 GLY A CA 1
ATOM 787 C C . GLY A 1 107 ? -2.654 -3.900 9.043 1.00 66.50 107 GLY A C 1
ATOM 788 O O . GLY A 1 107 ? -2.689 -2.760 8.599 1.00 66.50 107 GLY A O 1
ATOM 789 N N . ILE A 1 108 ? -3.640 -4.403 9.792 1.00 68.88 108 ILE A N 1
ATOM 790 C CA . ILE A 1 108 ? -4.816 -3.599 10.142 1.00 68.88 108 ILE A CA 1
ATOM 791 C C . ILE A 1 108 ? -4.407 -2.468 11.078 1.00 68.88 108 ILE A C 1
ATOM 793 O O . ILE A 1 108 ? -3.801 -2.717 12.133 1.00 68.88 108 ILE A O 1
ATOM 797 N N . VAL A 1 109 ? -4.788 -1.241 10.731 1.00 66.31 109 VAL A N 1
ATOM 798 C CA . VAL A 1 109 ? -4.606 -0.082 11.609 1.00 66.31 109 VAL A CA 1
ATOM 799 C C . VAL A 1 109 ? -5.874 0.121 12.446 1.00 66.31 109 VAL A C 1
ATOM 801 O O . VAL A 1 109 ? -6.966 0.243 11.895 1.00 66.31 109 VAL A O 1
ATOM 804 N N . PRO A 1 110 ? -5.779 0.163 13.789 1.00 59.12 110 PRO A N 1
ATOM 805 C CA . PRO A 1 110 ? -6.952 0.368 14.625 1.00 59.12 110 PRO A CA 1
ATOM 806 C C . PRO A 1 110 ? -7.587 1.739 14.369 1.00 59.12 110 PRO A C 1
ATOM 808 O O . PRO A 1 110 ? -6.881 2.731 14.190 1.00 59.12 110 PRO A O 1
ATOM 811 N N . ALA A 1 111 ? -8.916 1.823 14.451 1.00 57.09 111 ALA A N 1
ATOM 812 C CA . ALA A 1 111 ? -9.613 3.108 14.468 1.00 57.09 111 ALA A CA 1
ATOM 813 C C . ALA A 1 111 ? -9.166 3.932 15.697 1.00 57.09 111 ALA A C 1
ATOM 815 O O . ALA A 1 111 ? -9.434 3.561 16.846 1.00 57.09 111 ALA A O 1
ATOM 816 N N . VAL A 1 112 ? -8.447 5.033 15.452 1.00 52.47 112 VAL A N 1
ATOM 817 C CA . VAL A 1 112 ? -7.841 5.905 16.478 1.00 52.47 112 VAL A CA 1
ATOM 818 C C . VAL A 1 112 ? -8.874 6.918 17.013 1.00 52.47 112 VAL A C 1
ATOM 820 O O . VAL A 1 112 ? -9.676 7.434 16.235 1.00 52.47 112 VAL A O 1
ATOM 823 N N . PRO A 1 113 ? -8.915 7.204 18.330 1.00 50.31 113 PRO A N 1
ATOM 824 C CA . PRO A 1 113 ? -9.996 7.940 18.982 1.00 50.31 113 PRO A CA 1
ATOM 825 C C . PRO A 1 113 ? -10.077 9.439 18.767 1.00 50.31 113 PRO A C 1
ATOM 827 O O . PRO A 1 113 ? -9.085 10.159 18.754 1.00 50.31 113 PRO A O 1
ATOM 830 N N . ALA A 1 114 ? -11.334 9.883 18.847 1.00 37.84 114 ALA A N 1
ATOM 831 C CA . ALA A 1 114 ? -11.785 11.224 19.183 1.00 37.84 114 ALA A CA 1
ATOM 832 C C . ALA A 1 114 ? -11.635 11.519 20.694 1.00 37.84 114 ALA A C 1
ATOM 834 O O . ALA A 1 114 ? -12.609 11.537 21.455 1.00 37.84 114 ALA A O 1
ATOM 835 N N . THR A 1 115 ? -10.408 11.769 21.146 1.00 36.09 115 THR A N 1
ATOM 836 C CA . THR A 1 115 ? -10.159 12.529 22.385 1.00 36.09 115 THR A CA 1
ATOM 837 C C . THR A 1 115 ? -9.002 13.489 22.167 1.00 36.09 115 THR A C 1
ATOM 839 O O . THR A 1 115 ? -8.002 13.095 21.569 1.00 36.09 115 THR A O 1
ATOM 842 N N . GLN A 1 116 ? -9.140 14.715 22.686 1.00 38.47 116 GLN A N 1
ATOM 843 C CA . GLN A 1 116 ? -8.112 15.761 22.657 1.00 38.47 116 GLN A CA 1
ATOM 844 C C . GLN A 1 116 ? -6.736 15.241 23.097 1.00 38.47 116 GLN A C 1
ATOM 846 O O . GLN A 1 116 ? -5.769 15.621 22.468 1.00 38.47 116 GLN A O 1
ATOM 851 N N . ASP A 1 117 ? -6.652 14.286 24.031 1.00 37.97 117 ASP A N 1
ATOM 852 C CA . ASP A 1 117 ? -5.391 13.707 24.534 1.00 37.97 117 ASP A CA 1
ATOM 853 C C . ASP A 1 117 ? -4.604 12.855 23.514 1.00 37.97 117 ASP A C 1
ATOM 855 O O . ASP A 1 117 ? -3.395 12.699 23.631 1.00 37.97 117 ASP A O 1
ATOM 859 N N . ALA A 1 118 ? -5.253 12.272 22.496 1.00 39.47 118 ALA A N 1
ATOM 860 C CA . ALA A 1 118 ? -4.522 11.610 21.401 1.00 39.47 118 ALA A CA 1
ATOM 861 C C . ALA A 1 118 ? -3.899 12.642 20.440 1.00 39.47 118 ALA A C 1
ATOM 863 O O . ALA A 1 118 ? -2.971 12.326 19.697 1.00 39.47 118 ALA A O 1
ATOM 864 N N . MET A 1 119 ? -4.427 13.869 20.494 1.00 40.38 119 MET A N 1
ATOM 865 C CA . MET A 1 119 ? -3.947 15.080 19.837 1.00 40.38 119 MET A CA 1
ATOM 866 C C . MET A 1 119 ? -3.258 16.032 20.839 1.00 40.38 119 MET A C 1
ATOM 868 O O . MET A 1 119 ? -2.884 17.133 20.438 1.00 40.38 119 MET A O 1
ATOM 872 N N . GLU A 1 120 ? -3.037 15.621 22.103 1.00 40.56 120 GLU A N 1
ATOM 873 C CA . GLU A 1 120 ? -2.079 16.248 23.027 1.00 40.56 120 GLU A CA 1
ATOM 874 C C . GLU A 1 120 ? -0.700 15.818 22.554 1.00 40.56 120 GLU A C 1
ATOM 876 O O . GLU A 1 120 ? 0.006 14.976 23.108 1.00 40.56 120 GLU A O 1
ATOM 881 N N . ILE A 1 121 ? -0.378 16.357 21.395 1.00 42.31 121 ILE A N 1
ATOM 882 C CA . ILE A 1 121 ? 0.926 16.298 20.810 1.00 42.31 121 ILE A CA 1
ATOM 883 C C . ILE A 1 121 ? 1.777 17.166 21.718 1.00 42.31 121 ILE A C 1
ATOM 885 O O . ILE A 1 121 ? 1.602 18.384 21.753 1.00 42.31 121 ILE A O 1
ATOM 889 N N . ASP A 1 122 ? 2.661 16.520 22.474 1.00 44.28 122 ASP A N 1
ATOM 890 C CA . ASP A 1 122 ? 3.780 17.193 23.114 1.00 44.28 122 ASP A CA 1
ATOM 891 C C . ASP A 1 122 ? 4.492 18.005 22.025 1.00 44.28 122 ASP A C 1
ATOM 893 O O . ASP A 1 122 ? 5.088 17.445 21.100 1.00 44.28 122 ASP A O 1
ATOM 897 N N . SER A 1 123 ? 4.328 19.328 22.067 1.00 42.34 123 SER A N 1
ATOM 898 C CA . SER A 1 123 ? 4.871 20.226 21.051 1.00 42.34 123 SER A CA 1
ATOM 899 C C . SER A 1 123 ? 6.394 20.260 21.063 1.00 42.34 123 SER A C 1
ATOM 901 O O . SER A 1 123 ? 6.981 20.734 20.089 1.00 42.34 123 SER A O 1
ATOM 903 N N . ASP A 1 124 ? 7.002 19.753 22.138 1.00 43.09 124 ASP A N 1
ATOM 904 C CA . ASP A 1 124 ? 8.411 19.932 22.466 1.00 43.09 124 ASP A CA 1
ATOM 905 C C . ASP A 1 124 ? 9.183 18.594 22.460 1.00 43.09 124 ASP A C 1
ATOM 907 O O . ASP A 1 124 ? 10.407 18.579 22.607 1.00 43.09 124 ASP A O 1
ATOM 911 N N . GLY A 1 125 ? 8.497 17.464 22.239 1.00 43.78 125 GLY A N 1
ATOM 912 C CA . GLY A 1 125 ? 9.077 16.120 22.205 1.00 43.78 125 GLY A CA 1
ATOM 913 C C . GLY A 1 125 ? 9.158 15.504 20.795 1.00 43.78 125 GLY A C 1
ATOM 914 O O . GLY A 1 125 ? 8.269 15.715 19.967 1.00 43.78 125 GLY A O 1
ATOM 915 N N . PRO A 1 126 ? 10.188 14.688 20.483 1.00 39.81 126 PRO A N 1
ATOM 916 C CA . PRO A 1 126 ? 10.204 13.894 19.258 1.00 39.81 126 PRO A CA 1
ATOM 917 C C . PRO A 1 126 ? 9.036 12.897 19.257 1.00 39.81 126 PRO A C 1
ATOM 919 O O . PRO A 1 126 ? 8.833 12.129 20.199 1.00 39.81 126 PRO A O 1
ATOM 922 N N . PHE A 1 127 ? 8.262 12.918 18.176 1.00 44.31 127 PHE A N 1
ATOM 923 C CA . PHE A 1 127 ? 6.993 12.210 18.050 1.00 44.31 127 PHE A CA 1
ATOM 924 C C . PHE A 1 127 ? 7.208 10.681 17.981 1.00 44.31 127 PHE A C 1
ATOM 926 O O . PHE A 1 127 ? 7.622 10.144 16.955 1.00 44.31 127 PHE A O 1
ATOM 933 N N . ASN A 1 128 ? 6.965 9.973 19.093 1.00 45.81 128 ASN A N 1
ATOM 934 C CA . ASN A 1 128 ? 7.073 8.512 19.220 1.00 45.81 128 ASN A CA 1
ATOM 935 C C . ASN A 1 128 ? 5.696 7.922 19.558 1.00 45.81 128 ASN A C 1
ATOM 937 O O . ASN A 1 128 ? 5.257 7.937 20.714 1.00 45.81 128 ASN A O 1
ATOM 941 N N . HIS A 1 129 ? 4.998 7.408 18.547 1.00 50.28 129 HIS A N 1
ATOM 942 C CA . HIS A 1 129 ? 3.686 6.806 18.739 1.00 50.28 129 HIS A CA 1
ATOM 943 C C . HIS A 1 129 ? 3.774 5.305 18.967 1.00 50.28 129 HIS A C 1
ATOM 945 O O . HIS A 1 129 ? 3.726 4.474 18.064 1.00 50.28 129 HIS A O 1
ATOM 951 N N . ASN A 1 130 ? 3.803 4.946 20.246 1.00 52.16 130 ASN A N 1
ATOM 952 C CA . ASN A 1 130 ? 3.429 3.609 20.662 1.00 52.16 130 ASN A CA 1
ATOM 953 C C . ASN A 1 130 ? 1.898 3.483 20.610 1.00 52.16 130 ASN A C 1
ATOM 955 O O . ASN A 1 130 ? 1.215 3.940 21.528 1.00 52.16 130 ASN A O 1
ATOM 959 N N . PHE A 1 131 ? 1.364 2.833 19.569 1.00 50.50 131 PHE A N 1
ATOM 960 C CA . PHE A 1 131 ? -0.085 2.682 19.365 1.00 50.50 131 PHE A CA 1
ATOM 961 C C . PHE A 1 131 ? -0.810 1.971 20.510 1.00 50.50 131 PHE A C 1
ATOM 963 O O . PHE A 1 131 ? -2.012 2.146 20.682 1.00 50.50 131 PHE A O 1
ATOM 970 N N . ARG A 1 132 ? -0.078 1.244 21.363 1.00 51.22 132 ARG A N 1
ATOM 971 C CA . ARG A 1 132 ? -0.620 0.668 22.603 1.00 51.22 132 ARG A CA 1
ATOM 972 C C . ARG A 1 132 ? -1.095 1.727 23.603 1.00 51.22 132 ARG A C 1
ATOM 974 O O . ARG A 1 132 ? -1.812 1.389 24.538 1.00 51.22 132 ARG A O 1
ATOM 981 N N . ARG A 1 133 ? -0.648 2.981 23.463 1.00 50.28 133 ARG A N 1
ATOM 982 C CA . ARG A 1 133 ? -1.015 4.099 24.346 1.00 50.28 133 ARG A CA 1
ATOM 983 C C . ARG A 1 133 ? -2.266 4.837 23.887 1.00 50.28 133 ARG A C 1
ATOM 985 O O . ARG A 1 133 ? -2.861 5.537 24.704 1.00 50.28 133 ARG A O 1
ATOM 992 N N . TYR A 1 134 ? -2.673 4.690 22.627 1.00 49.72 134 TYR A N 1
ATOM 993 C CA . TYR A 1 134 ? -3.923 5.288 22.190 1.00 49.72 134 TYR A CA 1
ATOM 994 C C . TYR A 1 134 ? -5.093 4.553 22.823 1.00 49.72 134 TYR A C 1
ATOM 996 O O . TYR A 1 134 ? -5.151 3.322 22.858 1.00 49.72 134 TYR A O 1
ATOM 1004 N N . LYS A 1 135 ? -6.044 5.339 23.328 1.00 51.78 135 LYS A N 1
ATOM 1005 C CA . LYS A 1 135 ? -7.378 4.829 23.649 1.00 51.78 135 LYS A CA 1
ATOM 1006 C C . LYS A 1 135 ? -8.061 4.440 22.335 1.00 51.78 135 LYS A C 1
ATOM 1008 O O . LYS A 1 135 ? -7.492 4.620 21.270 1.00 51.78 135 LYS A O 1
ATOM 1013 N N . LEU A 1 136 ? -9.249 3.873 22.380 1.00 54.34 136 LEU A N 1
ATOM 1014 C CA . LEU A 1 136 ? -9.928 3.379 21.181 1.00 54.34 136 LEU A CA 1
ATOM 1015 C C . LEU A 1 136 ? -11.079 4.312 20.806 1.00 54.34 136 LEU A C 1
ATOM 1017 O O . LEU A 1 136 ? -11.647 4.949 21.691 1.00 54.34 136 LEU A O 1
ATOM 1021 N N . ALA A 1 137 ? -11.405 4.413 19.511 1.00 54.38 137 ALA A N 1
ATOM 1022 C CA . ALA A 1 137 ? -12.340 5.397 18.941 1.00 54.38 137 ALA A CA 1
ATOM 1023 C C . ALA A 1 137 ? -13.826 5.183 19.213 1.00 54.38 137 ALA A C 1
ATOM 1025 O O . ALA A 1 137 ? -14.670 5.520 18.387 1.00 54.38 137 ALA A O 1
ATOM 1026 N N . PHE A 1 138 ? -14.153 4.642 20.373 1.00 59.84 138 PHE A N 1
ATOM 1027 C CA . PHE A 1 138 ? -15.527 4.458 20.783 1.00 59.84 138 PHE A CA 1
ATOM 1028 C C . PHE A 1 138 ? -15.705 4.937 22.212 1.00 59.84 138 PHE A C 1
ATOM 1030 O O . PHE A 1 138 ? -14.785 4.930 23.035 1.00 59.84 138 PHE A O 1
ATOM 1037 N N . ARG A 1 139 ? -16.925 5.359 22.502 1.00 65.81 139 ARG A N 1
ATOM 1038 C CA . ARG A 1 139 ? -17.378 5.662 23.850 1.00 65.81 139 ARG A CA 1
ATOM 1039 C C . ARG A 1 139 ? -18.421 4.629 24.214 1.00 65.81 139 ARG A C 1
ATOM 1041 O O . ARG A 1 139 ? -19.217 4.223 23.375 1.00 65.81 139 ARG A O 1
ATOM 1048 N N . PHE A 1 140 ? -18.401 4.173 25.458 1.00 72.19 140 PHE A N 1
ATOM 1049 C CA . PHE A 1 140 ? -19.548 3.442 25.971 1.00 72.19 140 PHE A CA 1
ATOM 1050 C C . PHE A 1 140 ? -20.706 4.428 26.077 1.00 72.19 140 PHE A C 1
ATOM 1052 O O . PHE A 1 140 ? -20.529 5.516 26.626 1.00 72.19 140 PHE A O 1
ATOM 1059 N N . VAL A 1 141 ? -21.867 4.048 25.544 1.00 76.75 141 VAL A N 1
ATOM 1060 C CA . VAL A 1 141 ? -23.090 4.860 25.658 1.00 76.75 141 VAL A CA 1
ATOM 1061 C C . VAL A 1 141 ? -23.418 5.086 27.136 1.00 76.75 141 VAL A C 1
ATOM 1063 O O . VAL A 1 141 ? -23.791 6.183 27.548 1.00 76.75 141 VAL A O 1
ATOM 1066 N N . ASP A 1 142 ? -23.197 4.063 27.963 1.00 78.62 142 ASP A N 1
ATOM 1067 C CA . ASP A 1 142 ? -23.165 4.222 29.410 1.00 78.62 142 ASP A CA 1
ATOM 1068 C C . ASP A 1 142 ? -21.810 4.791 29.858 1.00 78.62 142 ASP A C 1
ATOM 1070 O O . ASP A 1 142 ? -20.817 4.074 29.996 1.00 78.62 142 ASP A O 1
ATOM 1074 N N . SER A 1 143 ? -21.786 6.094 30.136 1.00 72.38 143 SER A N 1
ATOM 1075 C CA . SER A 1 143 ? -20.601 6.801 30.644 1.00 72.38 143 SER A CA 1
ATOM 1076 C C . SER A 1 143 ? -20.108 6.312 32.015 1.00 72.38 143 SER A C 1
ATOM 1078 O O . SER A 1 143 ? -18.965 6.587 32.400 1.00 72.38 143 SER A O 1
ATOM 1080 N N . THR A 1 144 ? -20.941 5.582 32.762 1.00 77.12 144 THR A N 1
ATOM 1081 C CA . THR A 1 144 ? -20.577 4.999 34.059 1.00 77.12 144 THR A CA 1
ATOM 1082 C C . THR A 1 144 ? -19.910 3.634 33.915 1.00 77.12 144 THR A C 1
ATOM 1084 O O . THR A 1 144 ? -19.156 3.225 34.806 1.00 77.12 144 THR A O 1
ATOM 1087 N N . PHE A 1 145 ? -20.102 2.963 32.774 1.00 77.12 145 PHE A N 1
ATOM 1088 C CA . PHE A 1 145 ? -19.464 1.689 32.494 1.00 77.12 145 PHE A CA 1
ATOM 1089 C C . PHE A 1 145 ? -17.958 1.874 32.290 1.00 77.12 145 PHE A C 1
ATOM 1091 O O . PHE A 1 145 ? -17.484 2.530 31.361 1.00 77.12 145 PHE A O 1
ATOM 1098 N N . LYS A 1 146 ? -17.178 1.256 33.179 1.00 73.44 146 LYS A N 1
ATOM 1099 C CA . LYS A 1 146 ? -15.717 1.222 33.099 1.00 73.44 146 LYS A CA 1
ATOM 1100 C C . LYS A 1 146 ? -15.272 -0.235 33.110 1.00 73.44 146 LYS A C 1
ATOM 1102 O O . LYS A 1 146 ? -15.416 -0.885 34.149 1.00 73.44 146 LYS A O 1
ATOM 1107 N N . PRO A 1 147 ? -14.706 -0.751 32.002 1.00 71.50 147 PRO A N 1
ATOM 1108 C CA . PRO A 1 147 ? -14.125 -2.082 31.990 1.00 71.50 147 PRO A CA 1
ATOM 1109 C C . PRO A 1 147 ? -13.127 -2.223 33.139 1.00 71.50 147 PRO A C 1
ATOM 1111 O O . PRO A 1 147 ? -12.284 -1.347 33.366 1.00 71.50 147 PRO A O 1
ATOM 1114 N N . SER A 1 148 ? -13.230 -3.317 33.891 1.00 71.38 148 SER A N 1
ATOM 1115 C CA . SER A 1 148 ? -12.298 -3.581 34.982 1.00 71.38 148 SER A CA 1
ATOM 1116 C C . SER A 1 148 ? -10.880 -3.690 34.433 1.00 71.38 148 SER A C 1
ATOM 1118 O O . SER A 1 148 ? -10.610 -4.496 33.551 1.00 71.38 148 SER A O 1
ATOM 1120 N N . LYS A 1 149 ? -9.937 -2.942 35.015 1.00 67.75 149 LYS A N 1
ATOM 1121 C CA . LYS A 1 149 ? -8.505 -3.084 34.694 1.00 67.75 149 LYS A CA 1
ATOM 1122 C C . LYS A 1 149 ? -7.915 -4.421 35.160 1.00 67.75 149 LYS A C 1
ATOM 1124 O O . LYS A 1 149 ? -6.790 -4.742 34.801 1.00 67.75 149 LYS A O 1
ATOM 1129 N N . LYS A 1 150 ? -8.639 -5.162 36.008 1.00 71.12 150 LYS A N 1
ATOM 1130 C CA . LYS A 1 150 ? -8.175 -6.419 36.614 1.00 71.12 150 LYS A CA 1
ATOM 1131 C C . LYS A 1 150 ? -8.493 -7.647 35.766 1.00 71.12 150 LYS A C 1
ATOM 1133 O O . LYS A 1 150 ? -7.895 -8.691 35.996 1.00 71.12 150 LYS A O 1
ATOM 1138 N N . PHE A 1 151 ? -9.423 -7.530 34.820 1.00 70.25 151 PHE A N 1
ATOM 1139 C CA . PHE A 1 151 ? -9.834 -8.635 33.965 1.00 70.25 151 PHE A CA 1
ATOM 1140 C C . PHE A 1 151 ? -9.553 -8.286 32.506 1.00 70.25 151 PHE A C 1
ATOM 1142 O O . PHE A 1 151 ? -9.861 -7.166 32.088 1.00 70.25 151 PHE A O 1
ATOM 1149 N N . PRO A 1 152 ? -8.973 -9.212 31.725 1.00 69.88 152 PRO A N 1
ATOM 1150 C CA . PRO A 1 152 ? -8.889 -9.019 30.292 1.00 69.88 152 PRO A CA 1
ATOM 1151 C C . PRO A 1 152 ? -10.306 -8.949 29.725 1.00 69.88 152 PRO A C 1
ATOM 1153 O O . PRO A 1 152 ? -11.191 -9.699 30.137 1.00 69.88 152 PRO A O 1
ATOM 1156 N N . TYR A 1 153 ? -10.520 -8.035 28.789 1.00 71.44 153 TYR A N 1
ATOM 1157 C CA . TYR A 1 153 ? -11.794 -7.913 28.097 1.00 71.44 153 TYR A CA 1
ATOM 1158 C C . TYR A 1 153 ? -11.564 -7.833 26.597 1.00 71.44 153 TYR A C 1
ATOM 1160 O O . TYR A 1 153 ? -10.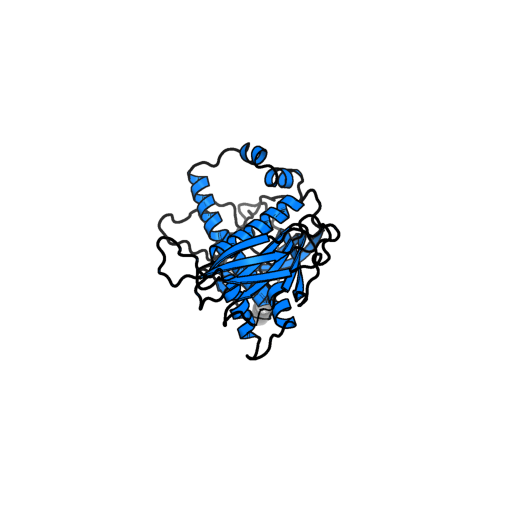518 -7.381 26.123 1.00 71.44 153 TYR A O 1
ATOM 1168 N N . HIS A 1 154 ? -12.573 -8.286 25.867 1.00 75.38 154 HIS A N 1
ATOM 1169 C CA . HIS A 1 154 ? -12.627 -8.211 24.423 1.00 75.38 154 HIS A CA 1
ATOM 1170 C C . HIS A 1 154 ? -13.895 -7.478 24.031 1.00 75.38 154 HIS A C 1
ATOM 1172 O O . HIS A 1 154 ? -14.935 -7.654 24.664 1.00 75.38 154 HIS A O 1
ATOM 1178 N N . TYR A 1 155 ? -13.806 -6.666 22.992 1.00 74.38 155 TYR A N 1
ATOM 1179 C CA . TYR A 1 155 ? -14.973 -6.060 22.378 1.00 74.38 155 TYR A CA 1
ATOM 1180 C C . TYR A 1 155 ? -14.841 -6.162 20.869 1.00 74.38 155 TYR A C 1
ATOM 1182 O O . TYR A 1 155 ? -13.744 -6.310 20.324 1.00 74.38 155 TYR A O 1
ATOM 1190 N N . THR A 1 156 ? -15.981 -6.091 20.210 1.00 76.94 156 THR A N 1
ATOM 1191 C CA . THR A 1 156 ? -16.082 -6.242 18.770 1.00 76.94 156 THR A CA 1
ATOM 1192 C C . THR A 1 156 ? -16.672 -4.967 18.198 1.00 76.94 156 THR A C 1
ATOM 1194 O O . THR A 1 156 ? -17.579 -4.382 18.787 1.00 76.94 156 THR A O 1
ATOM 1197 N N . THR A 1 157 ? -16.135 -4.514 17.074 1.00 76.44 157 THR A N 1
ATOM 1198 C CA . THR A 1 157 ? -16.640 -3.351 16.345 1.00 76.44 157 THR A CA 1
ATOM 1199 C C . THR A 1 157 ? -16.658 -3.640 14.852 1.00 76.44 157 THR A C 1
ATOM 1201 O O . THR A 1 157 ? -15.967 -4.540 14.376 1.00 76.44 157 THR A O 1
ATOM 1204 N N . ILE A 1 158 ? -17.459 -2.876 14.120 1.00 79.75 158 ILE A N 1
ATOM 1205 C CA . ILE A 1 158 ? -17.520 -2.920 12.664 1.00 79.75 158 ILE A CA 1
ATOM 1206 C C . ILE A 1 158 ? -16.630 -1.798 12.134 1.00 79.75 158 ILE A C 1
ATOM 1208 O O . ILE A 1 158 ? -16.755 -0.651 12.562 1.00 79.75 158 ILE A O 1
ATOM 1212 N N . GLN A 1 159 ? -15.716 -2.129 11.226 1.00 79.06 159 GLN A N 1
ATOM 1213 C CA . GLN A 1 159 ? -14.812 -1.170 10.597 1.00 79.06 159 GLN A CA 1
ATOM 1214 C C . GLN A 1 159 ? -14.979 -1.199 9.089 1.00 79.06 159 GLN A C 1
ATOM 1216 O O . GLN A 1 159 ? -15.167 -2.256 8.490 1.00 79.06 159 GLN A O 1
ATOM 1221 N N . GLN A 1 160 ? -14.924 -0.012 8.493 1.00 78.75 160 GLN A N 1
ATOM 1222 C CA . GLN A 1 160 ? -14.856 0.165 7.052 1.00 78.75 160 GLN A CA 1
ATOM 1223 C C . GLN A 1 160 ? -13.412 0.479 6.677 1.00 78.75 160 GLN A C 1
ATOM 1225 O O . GLN A 1 160 ? -12.760 1.284 7.344 1.00 78.75 160 GLN A O 1
ATOM 1230 N N . GLY A 1 161 ? -12.931 -0.117 5.598 1.00 78.31 161 GLY A N 1
ATOM 1231 C CA . GLY A 1 161 ? -11.593 0.128 5.088 1.00 78.31 161 GLY A CA 1
ATOM 1232 C C . GLY A 1 161 ? -11.477 -0.227 3.617 1.00 78.31 161 GLY A C 1
ATOM 1233 O O . GLY A 1 161 ? -12.440 -0.651 2.974 1.00 78.31 161 GLY A O 1
ATOM 1234 N N . PHE A 1 162 ? -10.271 -0.058 3.092 1.00 78.00 162 PHE A N 1
ATOM 1235 C CA . PHE A 1 162 ? -9.897 -0.637 1.812 1.00 78.00 162 PHE A CA 1
ATOM 1236 C C . PHE A 1 162 ? -9.168 -1.948 2.071 1.00 78.00 162 PHE A C 1
ATOM 1238 O O . PHE A 1 162 ? -8.429 -2.065 3.039 1.00 78.00 162 PHE A O 1
ATOM 1245 N N . THR A 1 163 ? -9.379 -2.921 1.198 1.00 79.44 163 THR A N 1
ATOM 1246 C CA . THR A 1 163 ? -8.478 -4.068 1.026 1.00 79.44 163 THR A CA 1
ATOM 1247 C C . THR A 1 163 ? -8.154 -4.169 -0.446 1.00 79.44 163 THR A C 1
ATOM 1249 O O . THR A 1 163 ? -8.904 -3.630 -1.260 1.00 79.44 163 THR A O 1
ATOM 1252 N N . THR A 1 164 ? -7.091 -4.861 -0.823 1.00 80.19 164 THR A N 1
ATOM 1253 C CA . THR A 1 164 ? -6.751 -4.985 -2.237 1.00 80.19 164 THR A CA 1
ATOM 1254 C C . THR A 1 164 ? -6.442 -6.438 -2.573 1.00 80.19 164 THR A C 1
ATOM 1256 O O . THR A 1 164 ? -5.932 -7.181 -1.743 1.00 80.19 164 THR A O 1
ATOM 1259 N N . ASP A 1 165 ? -6.783 -6.878 -3.780 1.00 86.88 165 ASP A N 1
ATOM 1260 C CA . ASP A 1 165 ? -6.169 -8.086 -4.329 1.00 86.88 165 ASP A CA 1
ATOM 1261 C C . ASP A 1 165 ? -4.915 -7.667 -5.088 1.00 86.88 165 ASP A C 1
ATOM 1263 O O . ASP A 1 165 ? -4.980 -6.807 -5.970 1.00 86.88 165 ASP A O 1
ATOM 1267 N N . ILE A 1 166 ? -3.781 -8.274 -4.734 1.00 86.44 166 ILE A N 1
ATOM 1268 C CA . ILE A 1 166 ? -2.505 -8.047 -5.411 1.00 86.44 166 ILE A CA 1
ATOM 1269 C C . ILE A 1 166 ? -2.137 -9.295 -6.193 1.00 86.44 166 ILE A C 1
ATOM 1271 O O . ILE A 1 166 ? -2.080 -10.398 -5.648 1.00 86.44 166 ILE A O 1
ATOM 1275 N N . ASN A 1 167 ? -1.818 -9.112 -7.466 1.00 90.69 167 ASN A N 1
ATOM 1276 C CA . ASN A 1 167 ? -1.199 -10.145 -8.279 1.00 90.69 167 ASN A CA 1
ATOM 1277 C C . ASN A 1 167 ? 0.052 -9.574 -8.937 1.00 90.69 167 ASN A C 1
ATOM 1279 O O . ASN A 1 167 ? -0.011 -8.491 -9.504 1.00 90.69 167 ASN A O 1
ATOM 1283 N N . CYS A 1 168 ? 1.177 -10.283 -8.880 1.00 90.81 168 CYS A N 1
ATOM 1284 C CA . CYS A 1 168 ? 2.446 -9.831 -9.448 1.00 90.81 168 CYS A CA 1
ATOM 1285 C C . CYS A 1 168 ? 2.943 -10.798 -10.525 1.00 90.81 168 CYS A C 1
ATOM 1287 O O . CYS A 1 168 ? 2.906 -12.016 -10.350 1.00 90.81 168 CYS A O 1
ATOM 1289 N N . ARG A 1 169 ? 3.439 -10.250 -11.638 1.00 90.75 169 ARG A N 1
ATOM 1290 C CA . ARG A 1 169 ? 3.973 -11.002 -12.781 1.00 90.75 169 ARG A CA 1
ATOM 1291 C C . ARG A 1 169 ? 5.263 -10.361 -13.276 1.00 90.75 169 ARG A C 1
ATOM 1293 O O . ARG A 1 169 ? 5.358 -9.137 -13.362 1.00 90.75 169 ARG A O 1
ATOM 1300 N N . VAL A 1 170 ? 6.245 -11.191 -13.615 1.00 91.12 170 VAL A N 1
ATOM 1301 C CA . VAL A 1 170 ? 7.498 -10.739 -14.237 1.00 91.12 170 VAL A CA 1
ATOM 1302 C C . VAL A 1 170 ? 7.181 -10.122 -15.601 1.00 91.12 170 VAL A C 1
ATOM 1304 O O . VAL A 1 170 ? 6.317 -10.625 -16.324 1.00 91.12 170 VAL A O 1
ATOM 1307 N N . LEU A 1 171 ? 7.846 -9.016 -15.938 1.00 91.69 171 LEU A N 1
ATOM 1308 C CA . LEU A 1 171 ? 7.681 -8.381 -17.242 1.00 91.69 171 LEU A CA 1
ATOM 1309 C C . LEU A 1 171 ? 8.293 -9.252 -18.348 1.00 91.69 171 LEU A C 1
ATOM 1311 O O . LEU A 1 171 ? 9.311 -9.912 -18.124 1.00 91.69 171 LEU A O 1
ATOM 1315 N N . PRO A 1 172 ? 7.719 -9.241 -19.562 1.00 88.75 172 PRO A N 1
ATOM 1316 C CA . PRO A 1 172 ? 8.329 -9.917 -20.697 1.00 88.75 172 PRO A CA 1
ATOM 1317 C C . PRO A 1 172 ? 9.683 -9.278 -21.031 1.00 88.75 172 PRO A C 1
ATOM 1319 O O . PRO A 1 172 ? 9.823 -8.057 -21.020 1.00 88.75 172 PRO A O 1
ATOM 1322 N N . ALA A 1 173 ? 10.676 -10.103 -21.376 1.00 86.12 173 ALA A N 1
ATOM 1323 C CA . ALA A 1 173 ? 12.015 -9.622 -21.732 1.00 86.12 173 ALA A CA 1
ATOM 1324 C C . ALA A 1 173 ? 12.017 -8.742 -22.997 1.00 86.12 173 ALA A C 1
ATOM 1326 O O . ALA A 1 173 ? 12.796 -7.800 -23.090 1.00 86.12 173 ALA A O 1
ATOM 1327 N N . ASN A 1 174 ? 11.122 -9.036 -23.947 1.00 87.94 174 ASN A N 1
ATOM 1328 C CA . ASN A 1 174 ? 10.941 -8.289 -25.192 1.00 87.94 174 ASN A CA 1
ATOM 1329 C C . ASN A 1 174 ? 9.477 -7.824 -25.300 1.00 87.94 174 ASN A C 1
ATOM 1331 O O . ASN A 1 174 ? 8.678 -8.496 -25.958 1.00 87.94 174 ASN A O 1
ATOM 1335 N N . PRO A 1 175 ? 9.097 -6.734 -24.607 1.00 88.94 175 PRO A N 1
ATOM 1336 C CA . PRO A 1 175 ? 7.724 -6.244 -24.599 1.00 88.94 175 PRO A CA 1
ATOM 1337 C C . PRO A 1 175 ? 7.332 -5.653 -25.957 1.00 88.94 175 PRO A C 1
ATOM 1339 O O . PRO A 1 175 ? 8.110 -4.937 -26.590 1.00 88.94 175 PRO A O 1
ATOM 1342 N N . THR A 1 176 ? 6.095 -5.896 -26.386 1.00 88.94 176 THR A N 1
ATOM 1343 C CA . THR A 1 176 ? 5.481 -5.140 -27.487 1.00 88.94 176 THR A CA 1
ATOM 1344 C C . THR A 1 176 ? 5.069 -3.731 -27.024 1.00 88.94 176 THR A C 1
ATOM 1346 O O . THR A 1 176 ? 4.963 -3.485 -25.819 1.00 88.94 176 THR A O 1
ATOM 1349 N N . PRO A 1 177 ? 4.779 -2.782 -27.939 1.00 84.88 177 PRO A N 1
ATOM 1350 C CA . PRO A 1 177 ? 4.294 -1.439 -27.581 1.00 84.88 177 PRO A CA 1
ATOM 1351 C C . PRO A 1 177 ? 2.993 -1.411 -26.754 1.00 84.88 177 PRO A C 1
ATOM 1353 O O . PRO A 1 177 ? 2.655 -0.399 -26.150 1.00 84.88 177 PRO A O 1
ATOM 1356 N N . GLN A 1 178 ? 2.245 -2.512 -26.739 1.00 88.31 178 GLN A N 1
ATOM 1357 C CA . GLN A 1 178 ? 1.001 -2.680 -25.989 1.00 88.31 178 GLN A CA 1
ATOM 1358 C C . GLN A 1 178 ? 1.210 -3.351 -24.627 1.00 88.31 178 GLN A C 1
ATOM 1360 O O . GLN A 1 178 ? 0.289 -3.386 -23.816 1.00 88.31 178 GLN A O 1
ATOM 1365 N N . GLN A 1 179 ? 2.396 -3.900 -24.369 1.00 90.62 179 GLN A N 1
ATOM 1366 C CA . GLN A 1 179 ? 2.719 -4.588 -23.125 1.00 90.62 179 GLN A CA 1
ATOM 1367 C C . GLN A 1 179 ? 3.379 -3.648 -22.118 1.00 90.62 179 GLN A C 1
ATOM 1369 O O . GLN A 1 179 ? 3.956 -2.618 -22.471 1.00 90.62 179 GLN A O 1
ATOM 1374 N N . ALA A 1 180 ? 3.300 -4.026 -20.843 1.00 90.88 180 ALA A N 1
ATOM 1375 C CA . ALA A 1 180 ? 4.016 -3.347 -19.779 1.00 90.88 180 ALA A CA 1
ATOM 1376 C C . ALA A 1 180 ? 5.533 -3.486 -19.987 1.00 90.88 180 ALA A C 1
ATOM 1378 O O . ALA A 1 180 ? 6.036 -4.592 -20.201 1.00 90.88 180 ALA A O 1
ATOM 1379 N N . ALA A 1 181 ? 6.259 -2.374 -19.891 1.00 91.06 181 ALA A N 1
ATOM 1380 C CA . ALA A 1 181 ? 7.712 -2.355 -20.025 1.00 91.06 181 ALA A CA 1
ATOM 1381 C C . ALA A 1 181 ? 8.349 -1.422 -18.998 1.00 91.06 181 ALA A C 1
ATOM 1383 O O . ALA A 1 181 ? 7.751 -0.433 -18.568 1.00 91.06 181 ALA A O 1
ATOM 1384 N N . PHE A 1 182 ? 9.590 -1.729 -18.635 1.00 90.69 182 PHE A N 1
ATOM 1385 C CA . PHE A 1 182 ? 10.384 -0.928 -17.720 1.00 90.69 182 PHE A CA 1
ATOM 1386 C C . PHE A 1 182 ? 11.814 -0.849 -18.239 1.00 90.69 182 PHE A C 1
ATOM 1388 O O . PHE A 1 182 ? 12.402 -1.872 -18.589 1.00 90.69 182 PHE A O 1
ATOM 1395 N N . SER A 1 183 ? 12.381 0.352 -18.291 1.00 88.12 183 SER A N 1
ATOM 1396 C CA . SER A 1 183 ? 13.755 0.533 -18.745 1.00 88.12 183 SER A CA 1
ATOM 1397 C C . SER A 1 183 ? 14.465 1.626 -17.960 1.00 88.12 183 SER A C 1
ATOM 1399 O O . SER A 1 183 ? 13.850 2.603 -17.540 1.00 88.12 183 SER A O 1
ATOM 1401 N N . VAL A 1 184 ? 15.769 1.462 -17.753 1.00 84.69 184 VAL A N 1
ATOM 1402 C CA . VAL A 1 184 ? 16.605 2.385 -16.976 1.00 84.69 184 VAL A CA 1
ATOM 1403 C C . VAL A 1 184 ? 17.911 2.603 -17.689 1.00 84.69 184 VAL A C 1
ATOM 1405 O O . VAL A 1 184 ? 18.556 1.656 -18.127 1.00 84.69 184 VAL A O 1
ATOM 1408 N N . HIS A 1 185 ? 18.282 3.869 -17.781 1.00 82.44 185 HIS A N 1
ATOM 1409 C CA . HIS A 1 185 ? 19.427 4.329 -18.531 1.00 82.44 185 HIS A CA 1
ATOM 1410 C C . HIS A 1 185 ? 20.157 5.384 -17.694 1.00 82.44 185 HIS A C 1
ATOM 1412 O O . HIS A 1 185 ? 19.525 6.348 -17.244 1.00 82.44 185 HIS A O 1
ATOM 1418 N N . PRO A 1 186 ? 21.471 5.235 -17.464 1.00 75.56 186 PRO A N 1
ATOM 1419 C CA . PRO A 1 186 ? 22.253 6.314 -16.891 1.00 75.56 186 PRO A CA 1
ATOM 1420 C C . PRO A 1 186 ? 22.319 7.462 -17.903 1.00 75.56 186 PRO A C 1
ATOM 1422 O O . PRO A 1 186 ? 22.620 7.272 -19.082 1.00 75.56 186 PRO A O 1
ATOM 1425 N N . GLU A 1 187 ? 22.022 8.668 -17.443 1.00 72.44 187 GLU A N 1
ATOM 1426 C CA . GLU A 1 187 ? 22.242 9.889 -18.195 1.00 72.44 187 GLU A CA 1
ATOM 1427 C C . GLU A 1 187 ? 23.662 10.374 -17.915 1.00 72.44 187 GLU A C 1
ATOM 1429 O O . GLU A 1 187 ? 23.953 11.070 -16.938 1.00 72.44 187 GLU A O 1
ATOM 1434 N N . ASN A 1 188 ? 24.571 9.944 -18.784 1.00 59.41 188 ASN A N 1
ATOM 1435 C CA . ASN A 1 188 ? 25.958 10.373 -18.740 1.00 59.41 188 ASN A CA 1
ATOM 1436 C C . ASN A 1 188 ? 26.041 11.865 -19.117 1.00 59.41 188 ASN A C 1
ATOM 1438 O O . ASN A 1 188 ? 25.362 12.309 -20.042 1.00 59.41 188 ASN A O 1
ATOM 1442 N N . ASN A 1 189 ? 26.917 12.618 -18.439 1.00 56.88 189 ASN A N 1
ATOM 1443 C CA . ASN A 1 189 ? 27.253 14.031 -18.701 1.00 56.88 189 ASN A CA 1
ATOM 1444 C C . ASN A 1 189 ? 26.308 15.115 -18.140 1.00 56.88 189 ASN A C 1
ATOM 1446 O O . ASN A 1 189 ? 26.399 16.266 -18.571 1.00 56.88 189 ASN A O 1
ATOM 1450 N N . LEU A 1 190 ? 25.449 14.815 -17.157 1.00 61.28 190 LEU A N 1
ATOM 1451 C CA . LEU A 1 190 ? 24.716 15.865 -16.434 1.00 61.28 190 LEU A CA 1
ATOM 1452 C C . LEU A 1 190 ? 25.516 16.370 -15.222 1.00 61.28 190 LEU A C 1
ATOM 1454 O O . LEU A 1 190 ? 25.659 15.664 -14.227 1.00 61.28 190 LEU A O 1
ATOM 1458 N N . ILE A 1 191 ? 26.011 17.609 -15.288 1.00 56.75 191 ILE A N 1
ATOM 1459 C CA . ILE A 1 191 ? 26.620 18.297 -14.140 1.00 56.75 191 ILE A CA 1
ATOM 1460 C C . ILE A 1 191 ? 25.501 19.000 -13.368 1.00 56.75 191 ILE A C 1
ATOM 1462 O O . ILE A 1 191 ? 24.922 19.975 -13.849 1.00 56.75 191 ILE A O 1
ATOM 1466 N N . LEU A 1 192 ? 25.176 18.502 -12.175 1.00 63.03 192 LEU A N 1
ATOM 1467 C CA . LEU A 1 192 ? 24.193 19.139 -11.301 1.00 63.03 192 LEU A CA 1
ATOM 1468 C C . LEU A 1 192 ? 24.841 20.315 -10.545 1.00 63.03 192 LEU A C 1
ATOM 1470 O O . LEU A 1 192 ? 25.857 20.114 -9.877 1.00 63.03 192 LEU A O 1
ATOM 1474 N N . PRO A 1 193 ? 24.272 21.534 -10.593 1.00 55.91 193 PRO A N 1
ATOM 1475 C CA . PRO A 1 193 ? 24.818 22.671 -9.859 1.00 55.91 193 PRO A CA 1
ATOM 1476 C C . PRO A 1 193 ? 24.773 22.407 -8.345 1.00 55.91 193 PRO A C 1
ATOM 1478 O O . PRO A 1 193 ? 23.715 22.114 -7.792 1.00 55.91 193 PRO A O 1
ATOM 1481 N N . GLY A 1 194 ? 25.927 22.499 -7.677 1.00 59.94 194 GLY A N 1
ATOM 1482 C CA . GLY A 1 194 ? 26.061 22.275 -6.231 1.00 59.94 194 GLY A CA 1
ATOM 1483 C C . GLY A 1 194 ? 26.261 20.816 -5.796 1.00 59.94 194 GLY A C 1
ATOM 1484 O O . GLY A 1 194 ? 26.252 20.546 -4.597 1.00 59.94 194 GLY A O 1
ATOM 1485 N N . LYS A 1 195 ? 26.450 19.876 -6.732 1.00 58.16 195 LYS A N 1
ATOM 1486 C CA . LYS A 1 195 ? 26.859 18.492 -6.445 1.00 58.16 195 LYS A CA 1
ATOM 1487 C C . LYS A 1 195 ? 28.199 18.202 -7.115 1.00 58.16 195 LYS A C 1
ATOM 1489 O O . LYS A 1 195 ? 28.385 18.540 -8.281 1.00 58.16 195 LYS A O 1
ATOM 1494 N N . ASP A 1 196 ? 29.110 17.560 -6.385 1.00 55.34 196 ASP A N 1
ATOM 1495 C CA . ASP A 1 196 ? 30.389 17.109 -6.936 1.00 55.34 196 ASP A CA 1
ATOM 1496 C C . ASP A 1 196 ? 30.167 16.202 -8.161 1.00 55.34 196 ASP A C 1
ATOM 1498 O O . ASP A 1 196 ? 29.156 15.497 -8.276 1.00 55.34 196 ASP A O 1
ATOM 1502 N N . SER A 1 197 ? 31.139 16.215 -9.071 1.00 52.62 197 SER A N 1
ATOM 1503 C CA . SER A 1 197 ? 31.181 15.601 -10.411 1.00 52.62 197 SER A CA 1
ATOM 1504 C C . SER A 1 197 ? 30.941 14.079 -10.493 1.00 52.62 197 SER A C 1
ATOM 1506 O O . SER A 1 197 ? 31.040 13.510 -11.576 1.00 52.62 197 SER A O 1
ATOM 1508 N N . ASN A 1 198 ? 30.573 13.423 -9.389 1.00 55.88 198 ASN A N 1
ATOM 1509 C CA . ASN A 1 198 ? 30.342 11.979 -9.282 1.00 55.88 198 ASN A CA 1
ATOM 1510 C C . ASN A 1 198 ? 28.864 11.580 -9.114 1.00 55.88 198 ASN A C 1
ATOM 1512 O O . ASN A 1 198 ? 28.571 10.407 -8.888 1.00 55.88 198 ASN A O 1
ATOM 1516 N N . SER A 1 199 ? 27.913 12.515 -9.204 1.00 55.53 199 SER A N 1
ATOM 1517 C CA . SER A 1 199 ? 26.486 12.161 -9.188 1.00 55.53 199 SER A CA 1
ATOM 1518 C C . SER A 1 199 ? 25.969 11.856 -10.598 1.00 55.53 199 SER A C 1
ATOM 1520 O O . SER A 1 199 ? 25.878 12.742 -11.440 1.00 55.53 199 SER A O 1
ATOM 1522 N N . SER A 1 200 ? 25.622 10.592 -10.857 1.00 65.50 200 SER A N 1
ATOM 1523 C CA . SER A 1 200 ? 24.960 10.171 -12.096 1.00 65.50 200 SER A CA 1
ATOM 1524 C C . SER A 1 200 ? 23.455 10.433 -12.020 1.00 65.50 200 SER A C 1
ATOM 1526 O O . SER A 1 200 ? 22.779 10.026 -11.072 1.00 65.50 200 SER A O 1
ATOM 1528 N N . VAL A 1 201 ? 22.898 11.110 -13.019 1.00 72.06 201 VAL A N 1
ATOM 1529 C CA . VAL A 1 201 ? 21.442 11.188 -13.174 1.00 72.06 201 VAL A CA 1
ATOM 1530 C C . VAL A 1 201 ? 20.997 9.916 -13.877 1.00 72.06 201 VAL A C 1
ATOM 1532 O O . VAL A 1 201 ? 21.576 9.534 -14.882 1.00 72.06 201 VAL A O 1
ATOM 1535 N N . TRP A 1 202 ? 19.990 9.236 -13.348 1.00 76.62 202 TRP A N 1
ATOM 1536 C CA . TRP A 1 202 ? 19.416 8.050 -13.968 1.00 76.62 202 TRP A CA 1
ATOM 1537 C C . TRP A 1 202 ? 18.032 8.391 -14.492 1.00 76.62 202 TRP A C 1
ATOM 1539 O O . TRP A 1 202 ? 17.184 8.920 -13.769 1.00 76.62 202 TRP A O 1
ATOM 1549 N N . LYS A 1 203 ? 17.799 8.084 -15.765 1.00 82.38 203 LYS A N 1
ATOM 1550 C CA . LYS A 1 203 ? 16.483 8.167 -16.385 1.00 82.38 203 LYS A CA 1
ATOM 1551 C C . LYS A 1 203 ? 15.870 6.785 -16.414 1.00 82.38 203 LYS A C 1
ATOM 1553 O O . LYS A 1 203 ? 16.506 5.822 -16.833 1.00 82.38 203 LYS A O 1
ATOM 1558 N N . TYR A 1 204 ? 14.624 6.694 -15.987 1.00 86.69 204 TYR A N 1
ATOM 1559 C CA . TYR A 1 204 ? 13.846 5.478 -16.107 1.00 86.69 204 TYR A CA 1
ATOM 1560 C C . TYR A 1 204 ? 12.554 5.763 -16.847 1.00 86.69 204 TYR A C 1
ATOM 1562 O O . TYR A 1 204 ? 11.944 6.820 -16.675 1.00 86.69 204 TYR A O 1
ATOM 1570 N N . SER A 1 205 ? 12.162 4.833 -17.705 1.00 87.62 205 SER A N 1
ATOM 1571 C CA . SER A 1 205 ? 10.922 4.907 -18.452 1.00 87.62 205 SER A CA 1
ATOM 1572 C C . SER A 1 205 ? 10.053 3.707 -18.132 1.00 87.62 205 SER A C 1
ATOM 1574 O O . SER A 1 205 ? 10.532 2.578 -17.983 1.00 87.62 205 SER A O 1
ATOM 1576 N N . VAL A 1 206 ? 8.760 3.977 -18.004 1.00 89.88 206 VAL A N 1
ATOM 1577 C CA . VAL A 1 206 ? 7.744 2.957 -17.765 1.00 89.88 206 VAL A CA 1
ATOM 1578 C C . VAL A 1 206 ? 6.680 3.068 -18.834 1.00 89.88 206 VAL A C 1
ATOM 1580 O O . VAL A 1 206 ? 6.143 4.149 -19.074 1.00 89.88 206 VAL A O 1
ATOM 1583 N N . GLN A 1 207 ? 6.376 1.942 -19.463 1.00 91.12 207 GLN A N 1
ATOM 1584 C CA . GLN A 1 207 ? 5.312 1.817 -20.444 1.00 91.12 207 GLN A CA 1
ATOM 1585 C C . GLN A 1 207 ? 4.142 1.080 -19.806 1.00 91.12 207 GLN A C 1
ATOM 1587 O O . GLN A 1 207 ? 4.302 -0.041 -19.320 1.00 91.12 207 GLN A O 1
ATOM 1592 N N . CYS A 1 208 ? 2.976 1.718 -19.809 1.00 91.38 208 CYS A N 1
ATOM 1593 C CA . CYS A 1 208 ? 1.743 1.099 -19.352 1.00 91.38 208 CYS A CA 1
ATOM 1594 C C . CYS A 1 208 ? 1.137 0.256 -20.479 1.00 91.38 208 CYS A C 1
ATOM 1596 O O . CYS A 1 208 ? 1.157 0.698 -21.635 1.00 91.38 208 CYS A O 1
ATOM 1598 N N . PRO A 1 209 ? 0.592 -0.932 -20.167 1.00 92.75 209 PRO A N 1
ATOM 1599 C CA . PRO A 1 209 ? -0.057 -1.758 -21.170 1.00 92.75 209 PRO A CA 1
ATOM 1600 C C . PRO A 1 209 ? -1.325 -1.074 -21.701 1.00 92.75 209 PRO A C 1
ATOM 1602 O O . PRO A 1 209 ? -1.932 -0.249 -21.019 1.00 92.75 209 PRO A O 1
ATOM 1605 N N . SER A 1 210 ? -1.714 -1.401 -22.932 1.00 91.12 210 SER A N 1
ATOM 1606 C CA . SER A 1 210 ? -2.868 -0.806 -23.615 1.00 91.12 210 SER A CA 1
ATOM 1607 C C . SER A 1 210 ? -3.488 -1.804 -24.589 1.00 91.12 210 SER A C 1
ATOM 1609 O O . SER A 1 210 ? -2.772 -2.446 -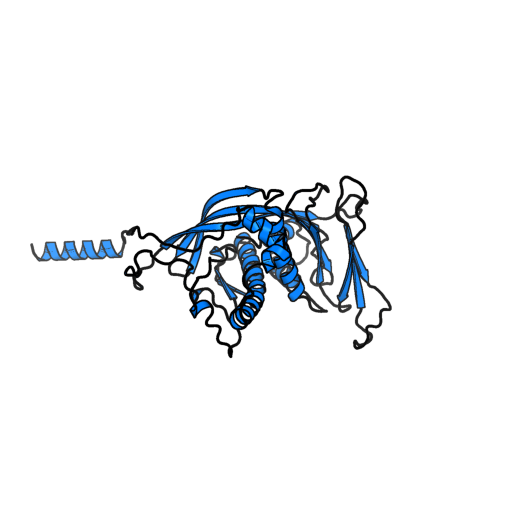25.354 1.00 91.12 210 SER A O 1
ATOM 1611 N N . GLN A 1 211 ? -4.819 -1.892 -24.606 1.00 86.06 211 GLN A N 1
ATOM 1612 C CA . GLN A 1 211 ? -5.575 -2.638 -25.625 1.00 86.06 211 GLN A CA 1
ATOM 1613 C C . GLN A 1 211 ? -5.723 -1.870 -26.952 1.00 86.06 211 GLN A C 1
ATOM 1615 O O . GLN A 1 211 ? -6.127 -2.442 -27.962 1.00 86.06 211 GLN A O 1
ATOM 1620 N N . GLY A 1 212 ? -5.428 -0.568 -26.954 1.00 81.62 212 GLY A N 1
ATOM 1621 C CA . GLY A 1 212 ? -5.612 0.318 -28.099 1.00 81.62 212 GLY A CA 1
ATOM 1622 C C . GLY A 1 212 ? -4.292 0.853 -28.644 1.00 81.62 212 GLY A C 1
ATOM 1623 O O . GLY A 1 212 ? -3.327 0.120 -28.868 1.00 81.62 212 GLY A O 1
ATOM 1624 N N . LEU A 1 213 ? -4.249 2.167 -28.871 1.00 80.38 213 LEU A N 1
ATOM 1625 C CA . LEU A 1 213 ? -3.005 2.839 -29.229 1.00 80.38 213 LEU A CA 1
ATOM 1626 C C . LEU A 1 213 ? -1.997 2.719 -28.070 1.00 80.38 213 LEU A C 1
ATOM 1628 O O . LEU A 1 213 ? -2.391 2.876 -26.907 1.00 80.38 213 LEU A O 1
ATOM 1632 N N . PRO A 1 214 ? -0.711 2.452 -28.364 1.00 78.00 214 PRO A N 1
ATOM 1633 C CA . PRO A 1 214 ? 0.339 2.445 -27.356 1.00 78.00 214 PRO A CA 1
ATOM 1634 C C . PRO A 1 214 ? 0.346 3.753 -26.571 1.00 78.00 214 PRO A C 1
ATOM 1636 O O . PRO A 1 214 ? 0.329 4.840 -27.156 1.00 78.00 214 PRO A O 1
ATOM 1639 N N . SER A 1 215 ? 0.380 3.649 -25.245 1.00 74.06 215 SER A N 1
ATOM 1640 C CA . SER A 1 215 ? 0.611 4.816 -24.402 1.00 74.06 215 SER A CA 1
ATOM 1641 C C . SER A 1 215 ? 2.067 5.269 -24.548 1.00 74.06 215 SER A 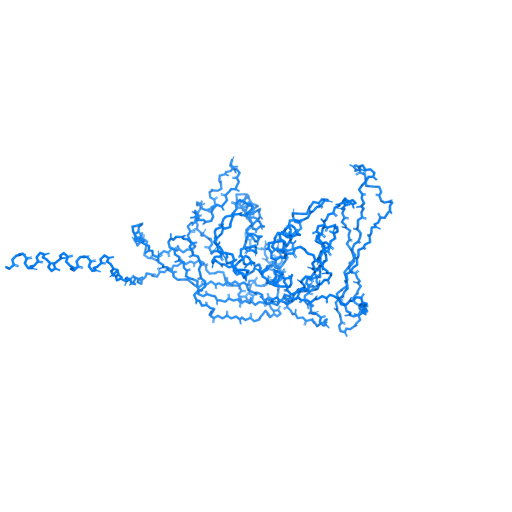C 1
ATOM 1643 O O . SER A 1 215 ? 2.976 4.447 -24.688 1.00 74.06 215 SER A O 1
ATOM 1645 N N . PHE A 1 216 ? 2.310 6.583 -24.538 1.00 76.94 216 PHE A N 1
ATOM 1646 C CA . PHE A 1 216 ? 3.684 7.078 -24.518 1.00 76.94 216 PHE A CA 1
ATOM 1647 C C . PHE A 1 216 ? 4.358 6.659 -23.204 1.00 76.94 216 PHE A C 1
ATOM 1649 O O . PHE A 1 216 ? 3.769 6.864 -22.136 1.00 76.94 216 PHE A O 1
ATOM 1656 N N . PRO A 1 217 ? 5.590 6.116 -23.247 1.00 81.19 217 PRO A N 1
ATOM 1657 C CA . PRO A 1 217 ? 6.322 5.786 -22.036 1.00 81.19 217 PRO A CA 1
ATOM 1658 C C . PRO A 1 217 ? 6.472 7.017 -21.142 1.00 81.19 217 PRO A C 1
ATOM 1660 O O . PRO A 1 217 ? 6.862 8.098 -21.591 1.00 81.19 217 PRO A O 1
ATOM 1663 N N . THR A 1 218 ? 6.180 6.853 -19.856 1.00 83.06 218 THR A N 1
ATOM 1664 C CA . THR A 1 218 ? 6.398 7.907 -18.869 1.00 83.06 218 THR A CA 1
ATOM 1665 C C . THR A 1 218 ? 7.877 7.942 -18.522 1.00 83.06 218 THR A C 1
ATOM 1667 O O . THR A 1 218 ? 8.390 7.001 -17.919 1.00 83.06 218 THR A O 1
ATOM 1670 N N . ASN A 1 219 ? 8.555 9.033 -18.877 1.00 82.44 219 ASN A N 1
ATOM 1671 C CA . ASN A 1 219 ? 9.954 9.255 -18.525 1.00 82.44 219 ASN A CA 1
ATOM 1672 C C . ASN A 1 219 ? 10.060 9.959 -17.169 1.00 82.44 219 ASN A C 1
ATOM 1674 O O . ASN A 1 219 ? 9.445 11.001 -16.934 1.00 82.44 219 ASN A O 1
ATOM 1678 N N . ARG A 1 220 ? 10.877 9.399 -16.283 1.00 82.75 220 ARG A N 1
ATOM 1679 C CA . ARG A 1 220 ? 11.213 9.950 -14.974 1.00 82.75 220 ARG A CA 1
ATOM 1680 C C . ARG A 1 220 ? 12.725 10.042 -14.841 1.00 82.75 220 ARG A C 1
ATOM 1682 O O . ARG A 1 220 ? 13.458 9.216 -15.376 1.00 82.75 220 ARG A O 1
ATOM 1689 N N . SER A 1 221 ? 13.179 11.036 -14.091 1.00 81.25 221 SER A N 1
ATOM 1690 C CA . SER A 1 221 ? 14.587 11.187 -13.734 1.00 81.25 221 SER A CA 1
ATOM 1691 C C . SER A 1 221 ? 14.734 11.083 -12.227 1.00 81.25 221 SER A C 1
ATOM 1693 O O . SER A 1 221 ? 13.926 11.636 -11.480 1.00 81.25 221 SER A O 1
ATOM 1695 N N . ILE A 1 222 ? 15.777 10.395 -11.784 1.00 78.56 222 ILE A N 1
ATOM 1696 C CA . ILE A 1 222 ? 16.159 10.286 -10.383 1.00 78.56 222 ILE A CA 1
ATOM 1697 C C . ILE A 1 222 ? 17.672 10.433 -10.261 1.00 78.56 222 ILE A C 1
ATOM 1699 O O . ILE A 1 222 ? 18.423 10.020 -11.139 1.00 78.56 222 ILE A O 1
ATOM 1703 N N . ILE A 1 223 ? 18.135 11.050 -9.180 1.00 76.69 223 ILE A N 1
ATOM 1704 C CA . ILE A 1 223 ? 19.569 11.174 -8.923 1.00 76.69 223 ILE A CA 1
ATOM 1705 C C . ILE A 1 223 ? 19.994 9.958 -8.109 1.00 76.69 223 ILE A C 1
ATOM 1707 O O . ILE A 1 223 ? 19.489 9.771 -7.002 1.00 76.69 223 ILE A O 1
ATOM 1711 N N . MET A 1 224 ? 20.922 9.163 -8.639 1.00 73.50 224 MET A N 1
ATOM 1712 C CA . MET A 1 224 ? 21.447 7.980 -7.961 1.00 73.50 224 MET A CA 1
ATOM 1713 C C . MET A 1 224 ? 22.974 7.999 -7.999 1.00 73.50 224 MET A C 1
ATOM 1715 O O . MET A 1 224 ? 23.582 8.323 -9.018 1.00 73.50 224 MET A O 1
ATOM 1719 N N . ASP A 1 225 ? 23.599 7.668 -6.877 1.00 72.44 225 ASP A N 1
ATOM 1720 C CA . ASP A 1 225 ? 25.029 7.373 -6.817 1.00 72.44 225 ASP A CA 1
ATOM 1721 C C . ASP A 1 225 ? 25.366 6.234 -7.806 1.00 72.44 225 ASP A C 1
ATOM 1723 O O . ASP A 1 225 ? 24.565 5.306 -7.932 1.00 72.44 225 ASP A O 1
ATOM 1727 N N . PRO A 1 226 ? 26.519 6.251 -8.495 1.00 70.06 226 PRO A N 1
ATOM 1728 C CA . PRO A 1 226 ? 26.929 5.153 -9.378 1.00 70.06 226 PRO A CA 1
ATOM 1729 C C . PRO A 1 226 ? 27.003 3.783 -8.682 1.00 70.06 226 PRO A C 1
ATOM 1731 O O . PRO A 1 226 ? 26.850 2.752 -9.331 1.00 70.06 226 PRO A O 1
ATOM 1734 N N . SER A 1 227 ? 27.229 3.772 -7.365 1.00 73.88 227 SER A N 1
ATOM 1735 C CA . SER A 1 227 ? 27.205 2.583 -6.500 1.00 73.88 227 SER A CA 1
ATOM 1736 C C . SER A 1 227 ? 25.885 2.404 -5.734 1.00 73.88 227 SER A C 1
ATOM 1738 O O . SER A 1 227 ? 25.777 1.544 -4.858 1.00 73.88 227 SER A O 1
ATOM 1740 N N . GLY A 1 228 ? 24.889 3.240 -6.031 1.00 75.06 228 GLY A N 1
ATOM 1741 C CA . GLY A 1 228 ? 23.584 3.230 -5.391 1.00 75.06 228 GLY A CA 1
ATOM 1742 C C . GLY A 1 228 ? 22.758 1.999 -5.751 1.00 75.06 228 GLY A C 1
ATOM 1743 O O . GLY A 1 228 ? 22.945 1.354 -6.782 1.00 75.06 228 GLY A O 1
ATOM 1744 N N . ASN A 1 229 ? 21.811 1.691 -4.877 1.00 83.94 229 ASN A N 1
ATOM 1745 C CA . ASN A 1 229 ? 20.842 0.623 -5.034 1.00 83.94 229 ASN A CA 1
ATOM 1746 C C . ASN A 1 229 ? 19.463 1.258 -4.979 1.00 83.94 229 ASN A C 1
ATOM 1748 O O . ASN A 1 229 ? 19.197 2.017 -4.063 1.00 83.94 229 ASN A O 1
ATOM 1752 N N . MET A 1 230 ? 18.558 1.001 -5.916 1.00 84.75 230 MET A N 1
ATOM 1753 C CA . MET A 1 230 ? 17.221 1.593 -5.822 1.00 84.75 230 MET A CA 1
ATOM 1754 C C . MET A 1 230 ? 16.137 0.674 -6.356 1.00 84.75 230 MET A C 1
ATOM 1756 O O . MET A 1 230 ? 16.275 0.109 -7.438 1.00 84.75 230 MET A O 1
ATOM 1760 N N . LEU A 1 231 ? 15.042 0.540 -5.608 1.00 86.94 231 LEU A N 1
ATOM 1761 C CA . LEU A 1 231 ? 13.822 -0.050 -6.135 1.00 86.94 231 LEU A CA 1
ATOM 1762 C C . LEU A 1 231 ? 13.047 1.034 -6.880 1.00 86.94 231 LEU A C 1
ATOM 1764 O O . LEU A 1 231 ? 12.393 1.875 -6.265 1.00 86.94 231 LEU A O 1
ATOM 1768 N N . LEU A 1 232 ? 13.149 1.053 -8.201 1.00 86.81 232 LEU A N 1
ATOM 1769 C CA . LEU A 1 232 ? 12.442 2.032 -9.015 1.00 86.81 232 LEU A CA 1
ATOM 1770 C C . LEU A 1 232 ? 11.041 1.521 -9.316 1.00 86.81 232 LEU A C 1
ATOM 1772 O O . LEU A 1 232 ? 10.849 0.333 -9.568 1.00 86.81 232 LEU A O 1
ATOM 1776 N N . SER A 1 233 ? 10.055 2.414 -9.271 1.00 86.69 233 SER A N 1
ATOM 1777 C CA . SER A 1 233 ? 8.675 2.045 -9.556 1.00 86.69 233 SER A CA 1
ATOM 1778 C C . SER A 1 233 ? 7.862 3.204 -10.115 1.00 86.69 233 SER A C 1
ATOM 1780 O O . SER A 1 233 ? 8.152 4.374 -9.869 1.00 86.69 233 SER A O 1
ATOM 1782 N N . GLN A 1 234 ? 6.832 2.867 -10.878 1.00 87.00 234 GLN A N 1
ATOM 1783 C CA . GLN A 1 234 ? 5.856 3.796 -11.431 1.00 87.00 234 GLN A CA 1
ATOM 1784 C C . GLN A 1 234 ? 4.508 3.085 -11.494 1.00 87.00 234 GLN A C 1
ATOM 1786 O O . GLN A 1 234 ? 4.430 1.867 -11.605 1.00 87.00 234 GLN A O 1
ATOM 1791 N N . THR A 1 235 ? 3.433 3.855 -11.419 1.00 87.12 235 THR A N 1
ATOM 1792 C CA . THR A 1 235 ? 2.065 3.328 -11.441 1.00 87.12 235 THR A CA 1
ATOM 1793 C C . THR A 1 235 ? 1.355 3.723 -12.728 1.00 87.12 235 THR A C 1
ATOM 1795 O O . THR A 1 235 ? 1.532 4.847 -13.208 1.00 87.12 235 THR A O 1
ATOM 1798 N N . CYS A 1 236 ? 0.539 2.807 -13.242 1.00 89.06 236 CYS A N 1
ATOM 1799 C CA . CYS A 1 236 ? -0.428 3.018 -14.311 1.00 89.06 236 CYS A CA 1
ATOM 1800 C C . CYS A 1 236 ? -1.829 3.012 -13.682 1.00 89.06 236 CYS A C 1
ATOM 1802 O O . CYS A 1 236 ? -2.331 1.941 -13.323 1.00 89.06 236 CYS A O 1
ATOM 1804 N N . PRO A 1 237 ? -2.433 4.189 -13.454 1.00 88.62 237 PRO A N 1
ATOM 1805 C CA . PRO A 1 237 ? -3.712 4.280 -12.769 1.00 88.62 237 PRO A CA 1
ATOM 1806 C C . PRO A 1 237 ? -4.850 3.788 -13.659 1.00 88.62 237 PRO A C 1
ATOM 1808 O O . PRO A 1 237 ? -4.945 4.185 -14.814 1.00 88.62 237 PRO A O 1
ATOM 1811 N N . GLY A 1 238 ? -5.726 2.960 -13.096 1.00 88.81 238 GLY A N 1
ATOM 1812 C CA . GLY A 1 238 ? -6.911 2.435 -13.765 1.00 88.81 238 GLY A CA 1
ATOM 1813 C C . GLY A 1 238 ? -6.625 1.397 -14.845 1.00 88.81 238 GLY A C 1
ATOM 1814 O O . GLY A 1 238 ? -7.518 1.110 -15.628 1.00 88.81 238 GLY A O 1
ATOM 1815 N N . ILE A 1 239 ? -5.407 0.856 -14.918 1.00 90.50 239 ILE A N 1
ATOM 1816 C CA . ILE A 1 239 ? -4.975 -0.065 -15.974 1.00 90.50 239 ILE A CA 1
ATOM 1817 C C . ILE A 1 239 ? -4.630 -1.433 -15.376 1.00 90.50 239 ILE A C 1
ATOM 1819 O O . ILE A 1 239 ? -3.955 -1.502 -14.350 1.00 90.50 239 ILE A O 1
ATOM 1823 N N . THR A 1 240 ? -5.074 -2.512 -16.026 1.00 91.69 240 THR A N 1
ATOM 1824 C CA . THR A 1 240 ? -4.747 -3.912 -15.682 1.00 91.69 240 THR A CA 1
ATOM 1825 C C . THR A 1 240 ? -3.491 -4.411 -16.402 1.00 91.69 240 THR A C 1
ATOM 1827 O O . THR A 1 240 ? -2.963 -3.735 -17.285 1.00 91.69 240 THR A O 1
ATOM 1830 N N . PHE A 1 241 ? -3.028 -5.630 -16.097 1.00 90.56 241 PHE A N 1
ATOM 1831 C CA . PHE A 1 241 ? -1.931 -6.275 -16.845 1.00 90.56 241 PHE A CA 1
ATOM 1832 C C . PHE A 1 241 ? -2.145 -6.299 -18.357 1.00 90.56 241 PHE A C 1
ATOM 1834 O O . PHE A 1 241 ? -1.203 -6.098 -19.123 1.00 90.56 241 PHE A O 1
ATOM 1841 N N . ASP A 1 242 ? -3.385 -6.552 -18.762 1.00 89.19 242 ASP A N 1
ATOM 1842 C CA . ASP A 1 242 ? -3.756 -6.719 -20.159 1.00 89.19 242 ASP A CA 1
ATOM 1843 C C . ASP A 1 242 ? -4.099 -5.373 -20.816 1.00 89.19 242 ASP A C 1
ATOM 1845 O O . ASP A 1 242 ? -4.461 -5.338 -21.984 1.00 89.19 242 ASP A O 1
ATOM 1849 N N . GLY A 1 243 ? -3.982 -4.248 -20.104 1.00 88.62 243 GLY A N 1
ATOM 1850 C CA . GLY A 1 243 ? -4.281 -2.926 -20.654 1.00 88.62 243 GLY A CA 1
ATOM 1851 C C . GLY A 1 243 ? -5.773 -2.584 -20.687 1.00 88.62 243 GLY A C 1
ATOM 1852 O O . GLY A 1 243 ? -6.168 -1.709 -21.456 1.00 88.62 243 GLY A O 1
ATOM 1853 N N . HIS A 1 244 ? -6.603 -3.276 -19.897 1.00 90.94 244 HIS A N 1
ATOM 1854 C CA . HIS A 1 244 ? -8.009 -2.913 -19.714 1.00 90.94 244 HIS A CA 1
ATOM 1855 C C . HIS A 1 244 ? -8.150 -1.774 -18.708 1.00 90.94 244 HIS A C 1
ATOM 1857 O O . HIS A 1 244 ? -7.441 -1.733 -17.700 1.00 90.94 244 HIS A O 1
ATOM 1863 N N . GLU A 1 245 ? -9.111 -0.888 -18.962 1.00 89.69 245 GLU A N 1
ATOM 1864 C CA . GLU A 1 245 ? -9.474 0.168 -18.025 1.00 89.69 245 GLU A CA 1
ATOM 1865 C C . GLU A 1 245 ? -10.412 -0.377 -16.943 1.00 89.69 245 GLU A C 1
ATOM 1867 O O . GLU A 1 245 ? -11.529 -0.813 -17.228 1.00 89.69 245 GLU A O 1
ATOM 1872 N N . VAL A 1 246 ? -9.956 -0.349 -15.692 1.00 89.69 246 VAL A N 1
ATOM 1873 C CA . VAL A 1 246 ? -10.733 -0.754 -14.516 1.00 89.69 246 VAL A CA 1
ATOM 1874 C C . VAL A 1 246 ? -10.708 0.387 -13.495 1.00 89.69 246 VAL A C 1
ATOM 1876 O O . VAL A 1 246 ? -9.640 0.728 -12.985 1.00 89.69 246 VAL A O 1
ATOM 1879 N N . PRO A 1 247 ? -11.858 1.002 -13.168 1.00 86.56 247 PRO A N 1
ATOM 1880 C CA . PRO A 1 247 ? -11.917 2.111 -12.223 1.00 86.56 247 PRO A CA 1
ATOM 1881 C C . PRO A 1 247 ? -11.289 1.776 -10.867 1.00 86.56 247 PRO A C 1
ATOM 1883 O O . PRO A 1 247 ? -11.576 0.748 -10.264 1.00 86.56 247 PRO A O 1
ATOM 1886 N N . GLY A 1 248 ? -10.433 2.671 -10.373 1.00 82.50 248 GLY A N 1
ATOM 1887 C CA . GLY A 1 248 ? -9.787 2.538 -9.065 1.00 82.50 248 GLY A CA 1
ATOM 1888 C C . GLY A 1 248 ? -8.594 1.578 -9.020 1.00 82.50 248 GLY A C 1
ATOM 1889 O O . GLY A 1 248 ? -7.801 1.687 -8.087 1.00 82.50 248 GLY A O 1
ATOM 1890 N N . SER A 1 249 ? -8.405 0.705 -10.014 1.00 89.12 249 SER A N 1
ATOM 1891 C CA . SER A 1 249 ? -7.250 -0.197 -10.056 1.00 89.12 249 SER A CA 1
ATOM 1892 C C . SER A 1 249 ? -5.925 0.557 -10.210 1.00 89.12 249 SER A C 1
ATOM 1894 O O . SER A 1 249 ? -5.885 1.730 -10.598 1.00 89.12 249 SER A O 1
ATOM 1896 N N . GLN A 1 250 ? -4.813 -0.104 -9.894 1.00 89.38 250 GLN A N 1
ATOM 1897 C CA . GLN A 1 250 ? -3.471 0.395 -10.204 1.00 89.38 250 GLN A CA 1
ATOM 1898 C C . GLN A 1 250 ? -2.581 -0.752 -10.657 1.00 89.38 250 GLN A C 1
ATOM 1900 O O . GLN A 1 250 ? -2.544 -1.796 -10.015 1.00 89.38 250 GLN A O 1
ATOM 1905 N N . LEU A 1 251 ? -1.771 -0.519 -11.684 1.00 91.19 251 LEU A N 1
ATOM 1906 C CA . LEU A 1 251 ? -0.646 -1.390 -12.006 1.00 91.19 251 LEU A CA 1
ATOM 1907 C C . LEU A 1 251 ? 0.649 -0.722 -11.546 1.00 91.19 251 LEU A C 1
ATOM 1909 O O . LEU A 1 251 ? 1.039 0.309 -12.089 1.00 91.19 251 LEU A O 1
ATOM 1913 N N . LEU A 1 252 ? 1.322 -1.285 -10.546 1.00 90.31 252 LEU A N 1
ATOM 1914 C CA . LEU A 1 252 ? 2.658 -0.870 -10.125 1.00 90.31 252 LEU A CA 1
ATOM 1915 C C . LEU A 1 252 ? 3.695 -1.635 -10.937 1.00 90.31 252 LEU A C 1
ATOM 1917 O O . LEU A 1 252 ? 3.834 -2.844 -10.788 1.00 90.31 252 LEU A O 1
ATOM 1921 N N . ILE A 1 253 ? 4.458 -0.933 -11.758 1.00 91.19 253 ILE A N 1
ATOM 1922 C CA . ILE A 1 253 ? 5.593 -1.496 -12.479 1.00 91.19 253 ILE A CA 1
ATOM 1923 C C . ILE A 1 253 ? 6.853 -1.128 -11.707 1.00 91.19 253 ILE A C 1
ATOM 1925 O O . ILE A 1 253 ? 7.079 0.051 -11.432 1.00 91.19 253 ILE A O 1
ATOM 1929 N N . LEU A 1 254 ? 7.649 -2.126 -11.332 1.00 90.44 254 LEU A N 1
ATOM 1930 C CA . LEU A 1 254 ? 8.820 -1.957 -10.479 1.00 90.44 254 LEU A CA 1
ATOM 1931 C C . LEU A 1 254 ? 9.993 -2.835 -10.916 1.00 90.44 254 LEU A C 1
ATOM 1933 O O . LEU A 1 254 ? 9.805 -3.917 -11.472 1.00 90.44 254 LEU A O 1
ATOM 1937 N N . ALA A 1 255 ? 11.203 -2.372 -10.627 1.00 89.00 255 ALA A N 1
ATOM 1938 C CA . ALA A 1 255 ? 12.443 -3.092 -10.886 1.00 89.00 255 ALA A CA 1
ATOM 1939 C C . ALA A 1 255 ? 13.536 -2.647 -9.905 1.00 89.00 255 ALA A C 1
ATOM 1941 O O . ALA A 1 255 ? 13.635 -1.464 -9.560 1.00 89.00 255 ALA A O 1
ATOM 1942 N N . GLY A 1 256 ? 14.348 -3.598 -9.442 1.00 88.44 256 GLY A N 1
ATOM 1943 C CA . GLY A 1 256 ? 15.493 -3.313 -8.584 1.00 88.44 256 GLY A CA 1
ATOM 1944 C C . GLY A 1 256 ? 16.747 -2.982 -9.384 1.00 88.44 256 GLY A C 1
ATOM 1945 O O . GLY A 1 256 ? 17.034 -3.600 -10.407 1.00 88.44 256 GLY A O 1
ATOM 1946 N N . TYR A 1 257 ? 17.504 -2.006 -8.891 1.00 86.31 257 TYR A N 1
ATOM 1947 C CA . TYR A 1 257 ? 18.773 -1.557 -9.460 1.00 86.31 257 TYR A CA 1
ATOM 1948 C C . TYR A 1 257 ? 19.873 -1.544 -8.411 1.00 86.31 257 TYR A C 1
ATOM 1950 O O . TYR A 1 257 ? 19.609 -1.340 -7.226 1.00 86.31 257 TYR A O 1
ATOM 1958 N N . GLY A 1 258 ? 21.106 -1.722 -8.879 1.00 82.38 258 GLY A N 1
ATOM 1959 C CA . GLY A 1 258 ? 22.296 -1.846 -8.044 1.00 82.38 258 GLY A CA 1
ATOM 1960 C C . GLY A 1 258 ? 22.506 -3.270 -7.511 1.00 82.38 258 GLY A C 1
ATOM 1961 O O . GLY A 1 258 ? 21.596 -4.104 -7.578 1.00 82.38 258 GLY A O 1
ATOM 1962 N N . PRO A 1 259 ? 23.707 -3.582 -6.993 1.00 79.88 259 PRO A N 1
ATOM 1963 C CA . PRO A 1 259 ? 24.046 -4.917 -6.500 1.00 79.88 259 PRO A CA 1
ATOM 1964 C C . PRO A 1 259 ? 23.049 -5.467 -5.473 1.00 79.88 259 PRO A C 1
ATOM 1966 O O . PRO A 1 259 ? 22.669 -6.634 -5.557 1.00 79.88 259 PRO A O 1
ATOM 1969 N N . MET A 1 260 ? 22.572 -4.619 -4.557 1.00 81.06 260 MET A N 1
ATOM 1970 C CA . MET A 1 260 ? 21.696 -5.013 -3.451 1.00 81.06 260 MET A CA 1
ATOM 1971 C C . MET A 1 260 ? 20.283 -5.382 -3.898 1.00 81.06 260 MET A C 1
ATOM 1973 O O . MET A 1 260 ? 19.642 -6.158 -3.205 1.00 81.06 260 MET A O 1
ATOM 1977 N N . TYR A 1 261 ? 19.777 -4.854 -5.016 1.00 86.00 261 TYR A N 1
ATOM 1978 C CA . TYR A 1 261 ? 18.405 -5.127 -5.476 1.00 86.00 261 TYR A CA 1
ATOM 1979 C C . TYR A 1 261 ? 18.350 -5.823 -6.839 1.00 86.00 261 TYR A C 1
ATOM 1981 O O . TYR A 1 261 ? 17.272 -5.990 -7.401 1.00 86.00 261 TYR A O 1
ATOM 1989 N N . SER A 1 262 ? 19.496 -6.253 -7.367 1.00 82.81 262 SER A N 1
ATOM 1990 C CA . SER A 1 262 ? 19.622 -6.907 -8.677 1.00 82.81 262 SER A CA 1
ATOM 1991 C C . SER A 1 262 ? 18.782 -8.184 -8.830 1.00 82.81 262 SER A C 1
ATOM 1993 O O . SER A 1 262 ? 18.392 -8.531 -9.942 1.00 82.81 262 SER A O 1
ATOM 1995 N N . TYR A 1 263 ? 18.448 -8.861 -7.726 1.00 81.06 263 TYR A N 1
ATOM 1996 C CA . TYR A 1 263 ? 17.561 -10.030 -7.728 1.00 81.06 263 TYR A CA 1
ATOM 1997 C C . TYR A 1 263 ? 16.079 -9.670 -7.952 1.00 81.06 263 TYR A C 1
ATOM 1999 O O . TYR A 1 263 ? 15.275 -10.556 -8.244 1.00 81.06 263 TYR A O 1
ATOM 2007 N N . ILE A 1 264 ? 15.693 -8.394 -7.816 1.00 85.31 264 ILE A N 1
ATOM 2008 C CA . ILE A 1 264 ? 14.330 -7.919 -8.073 1.00 85.31 264 ILE A CA 1
ATOM 2009 C C . ILE A 1 264 ? 14.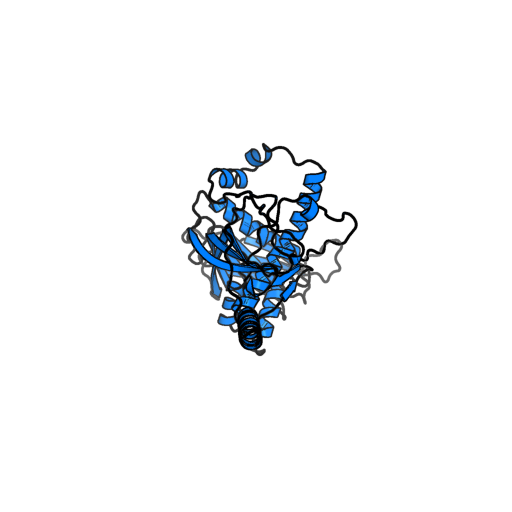176 -7.669 -9.572 1.00 85.31 264 ILE A C 1
ATOM 2011 O O . ILE A 1 264 ? 14.313 -6.544 -10.062 1.00 85.31 264 ILE A O 1
ATOM 2015 N N . THR A 1 265 ? 13.873 -8.738 -10.307 1.00 87.75 265 THR A N 1
ATOM 2016 C CA . THR A 1 265 ? 13.617 -8.663 -11.750 1.00 87.75 265 THR A CA 1
ATOM 2017 C C . THR A 1 265 ? 12.425 -7.743 -12.058 1.00 87.75 265 THR A C 1
ATOM 2019 O O . THR A 1 265 ? 11.468 -7.703 -11.265 1.00 87.75 265 THR A O 1
ATOM 2022 N N . PRO A 1 266 ? 12.452 -7.010 -13.194 1.00 90.38 266 PRO A N 1
ATOM 2023 C CA . PRO A 1 266 ? 11.359 -6.133 -13.593 1.00 90.38 266 PRO A CA 1
ATOM 2024 C C . PRO A 1 266 ? 10.020 -6.864 -13.616 1.00 90.38 266 PRO A C 1
ATOM 2026 O O . PRO A 1 266 ? 9.880 -7.923 -14.230 1.00 90.38 266 PRO A O 1
ATOM 2029 N N . ARG A 1 267 ? 9.025 -6.296 -12.941 1.00 91.94 267 ARG A N 1
ATOM 2030 C CA . ARG A 1 267 ? 7.704 -6.905 -12.772 1.00 91.94 267 ARG A CA 1
ATOM 2031 C C . ARG A 1 267 ? 6.616 -5.855 -12.679 1.00 91.94 267 ARG A C 1
ATOM 2033 O O . ARG A 1 267 ? 6.869 -4.700 -12.344 1.00 91.94 267 ARG A O 1
ATOM 2040 N N . ALA A 1 268 ? 5.399 -6.287 -12.952 1.00 92.06 268 ALA A N 1
ATOM 2041 C CA . ALA A 1 268 ? 4.201 -5.512 -12.710 1.00 92.06 268 ALA A CA 1
ATOM 2042 C C . ALA A 1 268 ? 3.364 -6.197 -11.621 1.00 92.06 268 ALA A C 1
ATOM 2044 O O . ALA A 1 268 ? 3.264 -7.422 -11.584 1.00 92.06 268 ALA A O 1
ATOM 2045 N N . CYS A 1 269 ? 2.790 -5.403 -10.727 1.00 91.44 269 CYS A N 1
ATOM 2046 C CA . CYS A 1 269 ? 1.880 -5.827 -9.676 1.00 91.44 269 CYS A CA 1
ATOM 2047 C C . CYS A 1 269 ? 0.562 -5.077 -9.853 1.00 91.44 269 CYS A C 1
ATOM 2049 O O . CYS A 1 269 ? 0.532 -3.850 -9.824 1.00 91.44 269 CYS A O 1
ATOM 2051 N N . GLU A 1 270 ? -0.510 -5.814 -10.085 1.00 91.56 270 GLU A N 1
ATOM 2052 C CA . GLU A 1 270 ? -1.863 -5.302 -10.247 1.00 91.56 270 GLU A CA 1
ATOM 2053 C C . GLU A 1 270 ? -2.554 -5.251 -8.888 1.00 91.56 270 GLU A C 1
ATOM 2055 O O . GLU A 1 270 ? -2.572 -6.248 -8.173 1.00 91.56 270 GLU A O 1
ATOM 2060 N N . PHE A 1 271 ? -3.108 -4.087 -8.556 1.00 88.81 271 PHE A N 1
ATOM 2061 C CA . PHE A 1 271 ? -3.826 -3.791 -7.324 1.00 88.81 271 PHE A CA 1
ATOM 2062 C C . PHE A 1 271 ? -5.293 -3.563 -7.667 1.00 88.81 271 PHE A C 1
ATOM 2064 O O . PHE A 1 271 ? -5.634 -2.587 -8.345 1.00 88.81 271 PHE A O 1
ATOM 2071 N N . MET A 1 272 ? -6.150 -4.454 -7.178 1.00 89.88 272 MET A N 1
ATOM 2072 C CA . MET A 1 272 ? -7.599 -4.367 -7.320 1.00 89.88 272 MET A CA 1
ATOM 2073 C C . MET A 1 272 ? -8.223 -4.001 -5.978 1.00 89.88 272 MET A C 1
ATOM 2075 O O . MET A 1 272 ? -8.377 -4.883 -5.131 1.00 89.88 272 MET A O 1
ATOM 2079 N N . PRO A 1 273 ? -8.563 -2.720 -5.755 1.00 87.50 273 PRO A N 1
ATOM 2080 C CA . PRO A 1 273 ? -9.106 -2.294 -4.481 1.00 87.50 273 PRO A CA 1
ATOM 2081 C C . PRO A 1 273 ? -10.562 -2.727 -4.320 1.00 87.50 273 PRO A C 1
ATOM 2083 O O . PRO A 1 273 ? -11.375 -2.672 -5.245 1.00 87.50 273 PRO A O 1
ATOM 2086 N N . TYR A 1 274 ? -10.894 -3.068 -3.084 1.00 86.81 274 TYR A N 1
ATOM 2087 C CA . TYR A 1 274 ? -12.233 -3.356 -2.607 1.00 86.81 274 TYR A CA 1
ATOM 2088 C C . TYR A 1 274 ? -12.518 -2.503 -1.383 1.00 86.81 274 TYR A C 1
ATOM 2090 O O . TYR A 1 274 ? -11.655 -2.310 -0.523 1.00 86.81 274 TYR A O 1
ATOM 2098 N N . LEU A 1 275 ? -13.755 -2.043 -1.288 1.00 84.31 275 LEU A N 1
ATOM 2099 C CA . LEU A 1 275 ? -14.300 -1.515 -0.054 1.00 84.31 275 LEU A CA 1
ATOM 2100 C C . LEU A 1 275 ? -14.704 -2.694 0.826 1.00 84.31 275 LEU A C 1
ATOM 2102 O O . LEU A 1 275 ? -15.500 -3.542 0.418 1.00 84.31 275 LEU A O 1
ATOM 2106 N N . THR A 1 276 ? -14.153 -2.752 2.031 1.00 84.62 276 THR A N 1
ATOM 2107 C CA . THR A 1 276 ? -14.332 -3.886 2.934 1.00 84.62 276 THR A CA 1
ATOM 2108 C C . THR A 1 276 ? -14.949 -3.419 4.232 1.00 84.62 276 THR A C 1
ATOM 2110 O O . THR A 1 276 ? -14.470 -2.477 4.861 1.00 84.62 276 THR A O 1
ATOM 2113 N N . VAL A 1 277 ? -16.000 -4.119 4.648 1.00 85.75 277 VAL A N 1
ATOM 2114 C CA . VAL A 1 277 ? -16.545 -4.019 5.997 1.00 85.75 277 VAL A CA 1
ATOM 2115 C C . VAL A 1 277 ? -16.097 -5.252 6.756 1.00 85.75 277 VAL A C 1
ATOM 2117 O O . VAL A 1 277 ? -16.395 -6.381 6.359 1.00 85.75 277 VAL A O 1
ATOM 2120 N N . SER A 1 278 ? -15.376 -5.051 7.849 1.00 82.56 278 SER A N 1
ATOM 2121 C CA . SER A 1 278 ? -14.874 -6.124 8.695 1.00 82.56 278 SER A CA 1
ATOM 2122 C C . SER A 1 278 ? -15.414 -5.994 10.110 1.00 82.56 278 SER A C 1
ATOM 2124 O O . SER A 1 278 ? -15.592 -4.909 10.660 1.00 82.56 278 SER A O 1
ATOM 2126 N N . GLU A 1 279 ? -15.700 -7.142 10.701 1.00 82.50 279 GLU A N 1
ATOM 2127 C CA . GLU A 1 279 ? -15.858 -7.275 12.130 1.00 82.50 279 GLU A CA 1
ATOM 2128 C C . GLU A 1 279 ? -14.461 -7.445 12.733 1.00 82.50 279 GLU A C 1
ATOM 2130 O O . GLU A 1 279 ? -13.704 -8.353 12.371 1.00 82.50 279 GLU A O 1
ATOM 2135 N N . VAL A 1 280 ? -14.110 -6.534 13.632 1.00 76.94 280 VAL A N 1
ATOM 2136 C CA . VAL A 1 280 ? -12.795 -6.470 14.253 1.00 76.94 280 VAL A CA 1
ATOM 2137 C C . VAL A 1 280 ? -12.953 -6.670 15.749 1.00 76.94 280 VAL A C 1
ATOM 2139 O O . VAL A 1 280 ? -13.632 -5.905 16.438 1.00 76.94 280 VAL A O 1
ATOM 2142 N N . GLN A 1 281 ? -12.299 -7.710 16.252 1.00 76.69 281 GLN A N 1
ATOM 2143 C CA . GLN A 1 281 ? -12.190 -7.999 17.666 1.00 76.69 281 GLN A CA 1
ATOM 2144 C C . GLN A 1 281 ? -10.932 -7.343 18.224 1.00 76.69 281 GLN A C 1
ATOM 2146 O O . GLN A 1 281 ? -9.813 -7.547 17.751 1.00 76.69 281 GLN A O 1
ATOM 2151 N N . TYR A 1 282 ? -11.125 -6.593 19.291 1.00 73.44 282 TYR A N 1
ATOM 2152 C CA . TYR A 1 282 ? -10.073 -5.921 20.021 1.00 73.44 282 TYR A CA 1
ATOM 2153 C C . TYR A 1 282 ? -9.932 -6.538 21.404 1.00 73.44 282 TYR A C 1
ATOM 2155 O O . TYR A 1 282 ? -10.925 -6.780 22.091 1.00 73.44 282 TYR A O 1
ATOM 2163 N N . SER A 1 283 ? -8.694 -6.770 21.834 1.00 69.00 283 SER A N 1
ATOM 2164 C CA . SER A 1 283 ? -8.385 -7.148 23.211 1.00 69.00 283 SER A CA 1
ATOM 2165 C C . SER A 1 283 ? -7.921 -5.950 24.040 1.00 69.00 283 SER A C 1
ATOM 2167 O O . SER A 1 283 ? -7.297 -5.010 23.542 1.00 69.00 283 SER A O 1
ATOM 2169 N N . SER A 1 284 ? -8.105 -6.044 25.356 1.00 61.78 284 SER A N 1
ATOM 2170 C CA . SER A 1 284 ? -7.524 -5.121 26.338 1.00 61.78 284 SER A CA 1
ATOM 2171 C C . SER A 1 284 ? -5.985 -5.097 26.346 1.00 61.78 284 SER A C 1
ATOM 2173 O O . SER A 1 284 ? -5.391 -4.241 26.993 1.00 61.78 284 SER A O 1
ATOM 2175 N N . SER A 1 285 ? -5.334 -6.033 25.646 1.00 56.41 285 SER A N 1
ATOM 2176 C CA . SER A 1 285 ? -3.882 -6.106 25.430 1.00 56.41 285 SER A CA 1
ATOM 2177 C C . SER A 1 285 ? -3.425 -5.508 24.088 1.00 56.41 285 SER A C 1
ATOM 2179 O O . SER A 1 285 ? -2.290 -5.743 23.671 1.00 56.41 285 SER A O 1
ATOM 2181 N N . SER A 1 286 ? -4.292 -4.736 23.418 1.00 53.28 286 SER A N 1
ATOM 2182 C CA . SER A 1 286 ? -4.036 -4.089 22.119 1.00 53.28 286 SER A CA 1
ATOM 2183 C C . SER A 1 286 ? -3.786 -5.073 20.969 1.00 53.28 286 SER A C 1
ATOM 2185 O O . SER A 1 286 ? -3.110 -4.738 19.997 1.00 53.28 286 SER A O 1
ATOM 2187 N N . ILE A 1 287 ? -4.316 -6.295 21.068 1.00 58.88 287 ILE A N 1
ATOM 2188 C CA . ILE A 1 287 ? -4.339 -7.239 19.950 1.00 58.88 287 ILE A CA 1
ATOM 2189 C C . ILE A 1 287 ? -5.605 -6.953 19.151 1.00 58.88 287 ILE A C 1
ATOM 2191 O O . ILE A 1 287 ? -6.714 -7.033 19.680 1.00 58.88 287 ILE A O 1
ATOM 2195 N N . VAL A 1 288 ? -5.410 -6.606 17.883 1.00 64.12 288 VAL A N 1
ATOM 2196 C CA . VAL A 1 288 ? -6.476 -6.406 16.903 1.00 64.12 288 VAL A CA 1
ATOM 2197 C C . VAL A 1 288 ? -6.523 -7.644 16.025 1.00 64.12 288 VAL A C 1
ATOM 2199 O O . VAL A 1 288 ? -5.486 -8.083 15.525 1.00 64.12 288 VAL A O 1
ATOM 2202 N N . ASN A 1 289 ? -7.707 -8.219 15.862 1.00 66.56 289 ASN A N 1
ATOM 2203 C CA . ASN A 1 289 ? -7.926 -9.361 14.989 1.00 66.56 289 ASN A CA 1
ATOM 2204 C C . ASN A 1 289 ? -9.201 -9.149 14.170 1.00 66.56 289 ASN A C 1
ATOM 2206 O O . ASN A 1 289 ? -10.224 -8.763 14.731 1.00 66.56 289 ASN A O 1
ATOM 2210 N N . ILE A 1 290 ? -9.171 -9.443 12.869 1.00 69.12 290 ILE A N 1
ATOM 2211 C CA . ILE A 1 290 ? -10.412 -9.562 12.091 1.00 69.12 290 ILE A CA 1
ATOM 2212 C C . ILE A 1 290 ? -11.071 -10.863 12.517 1.00 69.12 290 ILE A C 1
ATOM 2214 O O . ILE A 1 290 ? -10.539 -11.944 12.264 1.00 69.12 290 ILE A O 1
ATOM 2218 N N . SER A 1 291 ? -12.226 -10.759 13.164 1.00 72.12 291 SER A N 1
ATOM 2219 C CA . SER A 1 291 ? -13.053 -11.928 13.448 1.00 72.12 291 SER A CA 1
ATOM 2220 C C . SER A 1 291 ? -13.759 -12.397 12.180 1.00 72.12 291 SER A C 1
ATOM 2222 O O . SER A 1 291 ? -13.862 -13.601 11.947 1.00 72.12 291 SER A O 1
ATOM 2224 N N . ARG A 1 292 ? -14.218 -11.460 11.337 1.00 80.06 292 ARG A N 1
ATOM 2225 C CA . ARG A 1 292 ? -14.946 -11.779 10.104 1.00 80.06 292 ARG A CA 1
ATOM 2226 C C . ARG A 1 292 ? -14.885 -10.652 9.076 1.00 80.06 292 ARG A C 1
ATOM 2228 O O . ARG A 1 292 ? -14.991 -9.487 9.432 1.00 80.06 292 ARG A O 1
ATOM 2235 N N . ILE A 1 293 ? -14.837 -10.985 7.788 1.00 83.12 293 ILE A N 1
ATOM 2236 C CA . ILE A 1 293 ? -15.194 -10.036 6.721 1.00 83.12 293 ILE A CA 1
ATOM 2237 C C . ILE A 1 293 ? -16.719 -10.071 6.561 1.00 83.12 293 ILE A C 1
ATOM 2239 O O . ILE A 1 293 ? -17.296 -11.127 6.310 1.00 83.12 293 ILE A O 1
ATOM 2243 N N . ILE A 1 294 ? -17.381 -8.935 6.775 1.00 87.25 294 ILE A N 1
ATOM 2244 C CA . ILE A 1 294 ? -18.837 -8.793 6.646 1.00 87.25 294 ILE A CA 1
ATOM 2245 C C . ILE A 1 294 ? -19.209 -8.606 5.177 1.00 87.25 294 ILE A C 1
ATOM 2247 O O . ILE A 1 294 ? -20.086 -9.310 4.683 1.00 87.25 294 ILE A O 1
ATOM 2251 N N . SER A 1 295 ? -18.534 -7.688 4.487 1.00 88.56 295 SER A N 1
ATOM 2252 C CA . SER A 1 295 ? -18.706 -7.463 3.054 1.00 88.56 295 SER A CA 1
ATOM 2253 C C . SER A 1 295 ? -17.393 -7.030 2.410 1.00 88.56 295 SER A C 1
ATOM 2255 O O . SER A 1 295 ? -16.504 -6.488 3.068 1.00 88.56 295 SER A O 1
ATOM 2257 N N . ARG A 1 296 ? -17.276 -7.310 1.112 1.00 88.81 296 ARG A N 1
ATOM 2258 C CA . ARG A 1 296 ? -16.157 -6.910 0.264 1.00 88.81 296 ARG A CA 1
ATOM 2259 C C . ARG A 1 296 ? -16.714 -6.575 -1.112 1.00 88.81 296 ARG A C 1
ATOM 2261 O O . ARG A 1 296 ? -17.138 -7.468 -1.841 1.00 88.81 296 ARG A O 1
ATOM 2268 N N . GLU A 1 297 ? -16.759 -5.293 -1.429 1.00 88.62 297 GLU A N 1
ATOM 2269 C CA . GLU A 1 297 ? -17.385 -4.763 -2.638 1.00 88.62 297 GLU A CA 1
ATOM 2270 C C . GLU A 1 297 ? -16.324 -4.155 -3.548 1.00 88.62 297 GLU A C 1
ATOM 2272 O O . GLU A 1 297 ? -15.431 -3.440 -3.090 1.00 88.62 297 GLU A O 1
ATOM 2277 N N . ALA A 1 298 ? -16.399 -4.457 -4.844 1.00 88.44 298 ALA A N 1
ATOM 2278 C CA . ALA A 1 298 ? -15.480 -3.883 -5.817 1.00 88.44 298 ALA A CA 1
ATOM 2279 C C . ALA A 1 298 ? -15.685 -2.367 -5.912 1.00 88.44 298 ALA A C 1
ATOM 2281 O O . ALA A 1 298 ? -16.810 -1.866 -5.833 1.00 88.44 298 ALA A O 1
ATOM 2282 N N . VAL A 1 299 ? -14.590 -1.636 -6.106 1.00 87.38 299 VAL A N 1
ATOM 2283 C CA . VAL A 1 299 ? -14.649 -0.194 -6.345 1.00 87.38 299 VAL A CA 1
ATOM 2284 C C . VAL A 1 299 ? -15.409 0.088 -7.644 1.00 87.38 299 VAL A C 1
ATOM 2286 O O . VAL A 1 299 ? -15.162 -0.526 -8.681 1.00 87.38 299 VAL A O 1
ATOM 2289 N N . THR A 1 300 ? -16.351 1.028 -7.584 1.00 87.75 300 THR A N 1
ATOM 2290 C CA . THR A 1 300 ? -17.153 1.466 -8.731 1.00 87.75 300 THR A CA 1
ATOM 2291 C C . THR A 1 300 ? -16.573 2.762 -9.304 1.00 87.75 300 THR A C 1
ATOM 2293 O O . THR A 1 300 ? -15.765 3.418 -8.639 1.00 87.75 300 THR A O 1
ATOM 2296 N N . PRO A 1 301 ? -16.983 3.203 -10.509 1.00 87.06 301 PRO A N 1
ATOM 2297 C CA . PRO A 1 301 ? -16.592 4.516 -11.024 1.00 87.06 301 PRO A CA 1
ATOM 2298 C C . PRO A 1 301 ? -16.860 5.667 -10.042 1.00 87.06 301 PRO A C 1
ATOM 2300 O O . PRO A 1 301 ? -16.073 6.606 -9.965 1.00 87.06 301 PRO A O 1
ATOM 2303 N N . GLU A 1 302 ? -17.938 5.588 -9.255 1.00 85.12 302 GLU A N 1
ATOM 2304 C CA . GLU A 1 302 ? -18.284 6.607 -8.263 1.00 85.12 302 GLU A CA 1
ATOM 2305 C C . GLU A 1 302 ? -17.333 6.629 -7.064 1.00 85.12 302 GLU A C 1
ATOM 2307 O O . GLU A 1 302 ? -17.070 7.705 -6.535 1.00 85.12 302 GLU A O 1
ATOM 2312 N N . THR A 1 303 ? -16.827 5.475 -6.617 1.00 84.62 303 THR A N 1
ATOM 2313 C CA . THR A 1 303 ? -15.947 5.364 -5.438 1.00 84.62 303 THR A CA 1
ATOM 2314 C C . THR A 1 303 ? -14.458 5.309 -5.795 1.00 84.62 303 THR A C 1
ATOM 2316 O O . THR A 1 303 ? -13.607 5.477 -4.918 1.00 84.62 303 THR A O 1
ATOM 2319 N N . ALA A 1 304 ? -14.125 5.180 -7.084 1.00 85.88 304 ALA A N 1
ATOM 2320 C CA . ALA A 1 304 ? -12.762 5.185 -7.616 1.00 85.88 304 ALA A CA 1
ATOM 2321 C C . ALA A 1 304 ? -11.884 6.370 -7.165 1.00 85.88 304 ALA A C 1
ATOM 2323 O O . ALA A 1 304 ? -10.702 6.136 -6.888 1.00 85.88 304 ALA A O 1
ATOM 2324 N N . PRO A 1 305 ? -12.396 7.611 -7.011 1.00 84.12 305 PRO A N 1
ATOM 2325 C CA . PRO A 1 305 ? -11.587 8.715 -6.493 1.00 84.12 305 PRO A CA 1
ATOM 2326 C C . PRO A 1 305 ? -11.031 8.455 -5.089 1.00 84.12 305 PRO A C 1
ATOM 2328 O O . PRO A 1 305 ? -9.905 8.847 -4.794 1.00 84.12 305 PRO A O 1
ATOM 2331 N N . ILE A 1 306 ? -11.780 7.753 -4.233 1.00 80.44 306 ILE A N 1
ATOM 2332 C CA . ILE A 1 306 ? -11.336 7.430 -2.873 1.00 80.44 306 ILE A CA 1
ATOM 2333 C C . ILE A 1 306 ? -10.165 6.445 -2.936 1.00 80.44 306 ILE A C 1
ATOM 2335 O O . ILE A 1 306 ? -9.123 6.696 -2.331 1.00 80.44 306 ILE A O 1
ATOM 2339 N N . ALA A 1 307 ? -10.298 5.378 -3.731 1.00 80.81 307 ALA A N 1
ATOM 2340 C CA . ALA A 1 307 ? -9.226 4.408 -3.949 1.00 80.81 307 ALA A CA 1
ATOM 2341 C C . ALA A 1 307 ? -7.964 5.073 -4.529 1.00 80.81 307 ALA A C 1
ATOM 2343 O O . ALA A 1 307 ? -6.853 4.829 -4.059 1.00 80.81 307 ALA A O 1
ATOM 2344 N N . SER A 1 308 ? -8.132 5.986 -5.492 1.00 78.69 308 SER A N 1
ATOM 2345 C CA . SER A 1 308 ? -7.026 6.755 -6.070 1.00 78.69 308 SER A CA 1
ATOM 2346 C C . SER A 1 308 ? -6.312 7.618 -5.029 1.00 78.69 308 SER A C 1
ATOM 2348 O O . SER A 1 308 ? -5.083 7.685 -5.035 1.00 78.69 308 SER A O 1
ATOM 2350 N N . THR A 1 309 ? -7.041 8.267 -4.119 1.00 77.31 309 THR A 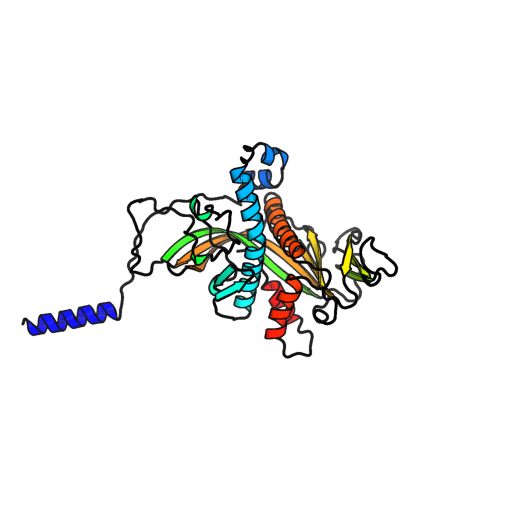N 1
ATOM 2351 C CA . THR A 1 309 ? -6.444 9.073 -3.041 1.00 77.31 309 THR A CA 1
ATOM 2352 C C . THR A 1 309 ? -5.642 8.201 -2.086 1.00 77.31 309 THR A C 1
ATOM 2354 O O . THR A 1 309 ? -4.487 8.503 -1.798 1.00 77.31 309 THR A O 1
ATOM 2357 N N . VAL A 1 310 ? -6.217 7.075 -1.672 1.00 75.19 310 VAL A N 1
ATOM 2358 C CA . VAL A 1 310 ? -5.584 6.089 -0.791 1.00 75.19 310 VAL A CA 1
ATOM 2359 C C . VAL A 1 310 ? -4.272 5.555 -1.395 1.00 75.19 310 VAL A C 1
ATOM 2361 O O . VAL A 1 310 ? -3.222 5.567 -0.748 1.00 75.19 310 VAL A O 1
ATOM 2364 N N . LEU A 1 311 ? -4.285 5.192 -2.678 1.00 74.94 311 LEU A N 1
ATOM 2365 C CA . LEU A 1 311 ? -3.097 4.740 -3.415 1.00 74.94 311 LEU A CA 1
ATOM 2366 C C . LEU A 1 311 ? -2.075 5.867 -3.639 1.00 74.94 311 LEU A C 1
ATOM 2368 O O . LEU A 1 311 ? -0.863 5.634 -3.628 1.00 74.94 311 LEU A O 1
ATOM 2372 N N . SER A 1 312 ? -2.543 7.104 -3.806 1.00 72.31 312 SER A N 1
ATOM 2373 C CA . SER A 1 312 ? -1.674 8.279 -3.932 1.00 72.31 312 SER A CA 1
ATOM 2374 C C . SER A 1 312 ? -0.941 8.582 -2.627 1.00 72.31 312 SER A C 1
ATOM 2376 O O . SER A 1 312 ? 0.245 8.910 -2.666 1.00 72.31 312 SER A O 1
ATOM 2378 N N . SER A 1 313 ? -1.599 8.407 -1.477 1.00 68.88 313 SER A N 1
ATOM 2379 C CA . SER A 1 313 ? -0.965 8.518 -0.161 1.00 68.88 313 SER A CA 1
ATOM 2380 C C . SER A 1 313 ? 0.147 7.487 0.019 1.00 68.88 313 SER A C 1
ATOM 2382 O O . SER A 1 313 ? 1.231 7.840 0.476 1.00 68.88 313 SER A O 1
ATOM 2384 N N . VAL A 1 314 ? -0.060 6.241 -0.419 1.00 68.94 314 VAL A N 1
ATOM 2385 C CA . VAL A 1 314 ? 0.994 5.211 -0.382 1.00 68.94 314 VAL A CA 1
ATOM 2386 C C . VAL A 1 314 ? 2.172 5.593 -1.261 1.00 68.94 314 VAL A C 1
ATOM 2388 O O . VAL A 1 314 ? 3.313 5.583 -0.802 1.00 68.94 314 VAL A O 1
ATOM 2391 N N . ARG A 1 315 ? 1.912 6.013 -2.502 1.00 72.62 315 ARG A N 1
ATOM 2392 C CA . ARG A 1 315 ? 2.964 6.479 -3.413 1.00 72.62 315 ARG A CA 1
ATOM 2393 C C . ARG A 1 315 ? 3.754 7.644 -2.821 1.00 72.62 315 ARG A C 1
ATOM 2395 O O . ARG A 1 315 ? 4.973 7.699 -2.965 1.00 72.62 315 ARG A O 1
ATOM 2402 N N . HIS A 1 316 ? 3.067 8.581 -2.170 1.00 71.56 316 HIS A N 1
ATOM 2403 C CA . HIS A 1 316 ? 3.710 9.701 -1.498 1.00 71.56 316 HIS A CA 1
ATOM 2404 C C . HIS A 1 316 ? 4.665 9.206 -0.407 1.00 71.56 316 HIS A C 1
ATOM 2406 O O . HIS A 1 316 ? 5.843 9.551 -0.440 1.00 71.56 316 HIS A O 1
ATOM 2412 N N . THR A 1 317 ? 4.196 8.325 0.477 1.00 66.38 317 THR A N 1
ATOM 2413 C CA . THR A 1 317 ? 5.012 7.708 1.530 1.00 66.38 317 THR A CA 1
ATOM 2414 C C . THR A 1 317 ? 6.221 6.954 0.971 1.00 66.38 317 THR A C 1
ATOM 2416 O O . THR A 1 317 ? 7.330 7.128 1.468 1.00 66.38 317 THR A O 1
ATOM 2419 N N . MET A 1 318 ? 6.055 6.169 -0.100 1.00 67.94 318 MET A N 1
ATOM 2420 C CA . MET A 1 318 ? 7.168 5.452 -0.744 1.00 67.94 318 MET A CA 1
ATOM 2421 C C . MET A 1 318 ? 8.261 6.407 -1.246 1.00 67.94 318 MET A C 1
ATOM 2423 O O . MET A 1 318 ? 9.447 6.096 -1.155 1.00 67.94 318 MET A O 1
ATOM 2427 N N . ASN A 1 319 ? 7.866 7.581 -1.746 1.00 70.94 319 ASN A N 1
ATOM 2428 C CA . ASN A 1 319 ? 8.784 8.583 -2.283 1.00 70.94 319 ASN A CA 1
ATOM 2429 C C . ASN A 1 319 ? 9.434 9.461 -1.202 1.00 70.94 319 ASN A C 1
ATOM 2431 O O . ASN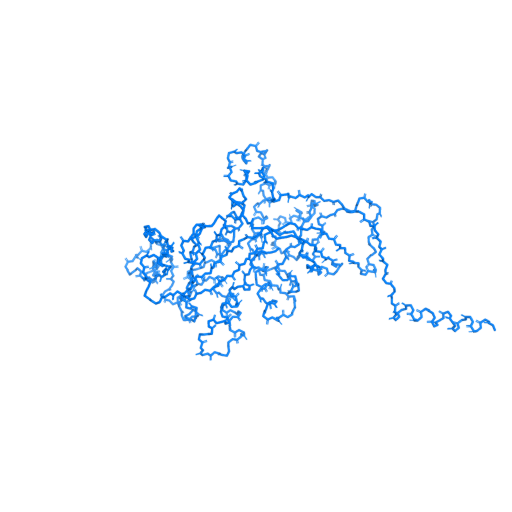 A 1 319 ? 10.508 10.009 -1.443 1.00 70.94 319 ASN A O 1
ATOM 2435 N N . GLN A 1 320 ? 8.821 9.594 -0.021 1.00 70.75 320 GLN A N 1
ATOM 2436 C CA . GLN A 1 320 ? 9.368 10.397 1.082 1.00 70.75 320 GLN A CA 1
ATOM 2437 C C . GLN A 1 320 ? 10.683 9.834 1.643 1.00 70.75 320 GLN A C 1
ATOM 2439 O O . GLN A 1 320 ? 11.509 10.597 2.138 1.00 70.75 320 GLN A O 1
ATOM 2444 N N . TYR A 1 321 ? 10.903 8.521 1.539 1.00 73.25 321 TYR A N 1
ATOM 2445 C CA . TYR A 1 321 ? 12.088 7.845 2.081 1.00 73.25 321 TYR A CA 1
ATOM 2446 C C . TYR A 1 321 ? 13.081 7.406 0.999 1.00 73.25 321 TYR A C 1
ATOM 2448 O O . TYR A 1 321 ? 13.733 6.362 1.108 1.00 73.25 321 TYR A O 1
ATOM 2456 N N . VAL A 1 322 ? 13.179 8.196 -0.068 1.00 78.56 322 VAL A N 1
ATOM 2457 C CA . VAL A 1 322 ? 14.154 8.005 -1.143 1.00 78.56 322 VAL A CA 1
ATOM 2458 C C . VAL A 1 322 ? 15.381 8.870 -0.866 1.00 78.56 322 VAL A C 1
ATOM 2460 O O . VAL A 1 322 ? 15.284 10.085 -0.717 1.00 78.56 322 VAL A O 1
ATOM 2463 N N . SER A 1 323 ? 16.553 8.243 -0.828 1.00 79.75 323 SER A N 1
ATOM 2464 C CA . SER A 1 323 ? 17.851 8.921 -0.810 1.00 79.75 323 SER A CA 1
ATOM 2465 C C . SER A 1 323 ? 18.574 8.721 -2.144 1.00 79.75 323 SER A C 1
ATOM 2467 O O . SER A 1 323 ? 18.157 7.926 -2.982 1.00 79.75 323 SER A O 1
ATOM 2469 N N . TYR A 1 324 ? 19.703 9.404 -2.336 1.00 75.50 324 TYR A N 1
ATOM 2470 C CA . TYR A 1 324 ? 20.516 9.246 -3.547 1.00 75.50 324 TYR A CA 1
ATOM 2471 C C . TYR A 1 324 ? 21.263 7.898 -3.623 1.00 75.50 324 TYR A C 1
ATOM 2473 O O . TYR A 1 324 ? 21.827 7.590 -4.668 1.00 75.50 324 TYR A O 1
ATOM 2481 N N . ARG A 1 325 ? 21.295 7.099 -2.544 1.00 79.38 325 ARG A N 1
ATOM 2482 C CA . ARG A 1 325 ? 21.947 5.773 -2.520 1.00 79.38 325 ARG A CA 1
ATOM 2483 C C . ARG A 1 325 ? 20.991 4.602 -2.381 1.00 79.38 325 ARG A C 1
ATOM 2485 O O . ARG A 1 325 ? 21.360 3.516 -2.804 1.00 79.38 325 ARG A O 1
ATOM 2492 N N . GLN A 1 326 ? 19.838 4.812 -1.751 1.00 83.06 326 GLN A N 1
ATOM 2493 C CA . GLN A 1 326 ? 18.859 3.770 -1.440 1.00 83.06 326 GLN A CA 1
ATOM 2494 C C . GLN A 1 326 ? 17.476 4.331 -1.157 1.00 83.06 326 GLN A C 1
ATOM 2496 O O . GLN A 1 326 ? 17.336 5.509 -0.812 1.00 83.06 326 GLN A O 1
ATOM 2501 N N . ASN A 1 327 ? 16.460 3.479 -1.262 1.00 82.50 327 ASN A N 1
ATOM 2502 C CA . ASN A 1 327 ? 15.117 3.804 -0.818 1.00 82.50 327 ASN A CA 1
ATOM 2503 C C . ASN A 1 327 ? 14.587 2.772 0.173 1.00 82.50 327 ASN A C 1
ATOM 2505 O O . ASN A 1 327 ? 14.848 1.576 0.074 1.00 82.50 327 ASN A O 1
ATOM 2509 N N . LYS A 1 328 ? 13.804 3.261 1.137 1.00 80.44 328 LYS A N 1
ATOM 2510 C CA . LYS A 1 328 ? 13.348 2.441 2.262 1.00 80.44 328 LYS A CA 1
ATOM 2511 C C . LYS A 1 328 ? 12.533 1.222 1.829 1.00 80.44 328 LYS A C 1
ATOM 2513 O O . LYS A 1 328 ? 12.695 0.154 2.407 1.00 80.44 328 LYS A O 1
ATOM 2518 N N . VAL A 1 329 ? 11.706 1.379 0.796 1.00 80.19 329 VAL A N 1
ATOM 2519 C CA . VAL A 1 329 ? 10.899 0.286 0.233 1.00 80.19 329 VAL A CA 1
ATOM 2520 C C . VAL A 1 329 ? 11.792 -0.824 -0.328 1.00 80.19 329 VAL A C 1
ATOM 2522 O O . VAL A 1 329 ? 11.525 -1.998 -0.086 1.00 80.19 329 VAL A O 1
ATOM 2525 N N . GLY A 1 330 ? 12.866 -0.471 -1.044 1.00 82.00 330 GLY A N 1
ATOM 2526 C CA . GLY A 1 330 ? 13.847 -1.442 -1.529 1.00 82.00 330 GLY A CA 1
ATOM 2527 C C . GLY A 1 330 ? 14.526 -2.181 -0.380 1.00 82.00 330 GLY A C 1
ATOM 2528 O O . GLY A 1 330 ? 14.616 -3.405 -0.414 1.00 82.00 330 GLY A O 1
ATOM 2529 N N . ASP A 1 331 ? 14.913 -1.457 0.674 1.00 83.81 331 ASP A N 1
ATOM 2530 C CA . ASP A 1 331 ? 15.495 -2.047 1.885 1.00 83.81 331 ASP A CA 1
ATOM 2531 C C . ASP A 1 331 ? 14.533 -3.023 2.584 1.00 83.81 331 ASP A C 1
ATOM 2533 O O . ASP A 1 331 ? 14.964 -4.068 3.068 1.00 83.81 331 ASP A O 1
ATOM 2537 N N . ASP A 1 332 ? 13.232 -2.718 2.626 1.00 79.94 332 ASP A N 1
ATOM 2538 C CA . ASP A 1 332 ? 12.223 -3.588 3.248 1.00 79.94 332 ASP A CA 1
ATOM 2539 C C . ASP A 1 332 ? 11.986 -4.867 2.456 1.00 79.94 332 ASP A C 1
ATOM 2541 O O . ASP A 1 332 ? 11.986 -5.959 3.031 1.00 79.94 332 ASP A O 1
ATOM 2545 N N . VAL A 1 333 ? 11.837 -4.748 1.134 1.00 80.88 333 VAL A N 1
ATOM 2546 C CA . VAL A 1 333 ? 11.725 -5.911 0.248 1.00 80.88 333 VAL A CA 1
ATOM 2547 C C . VAL A 1 333 ? 12.985 -6.769 0.361 1.00 80.88 333 VAL A C 1
ATOM 2549 O O . VAL A 1 333 ? 12.877 -7.987 0.484 1.00 80.88 333 VAL A O 1
ATOM 2552 N N . ALA A 1 334 ? 14.166 -6.145 0.407 1.00 80.88 334 ALA A N 1
ATOM 2553 C CA . ALA A 1 334 ? 15.434 -6.848 0.555 1.00 80.88 334 ALA A CA 1
ATOM 2554 C C . ALA A 1 334 ? 15.609 -7.539 1.898 1.00 80.88 334 ALA A C 1
ATOM 2556 O O . ALA A 1 334 ? 16.074 -8.676 1.929 1.00 80.88 334 ALA A O 1
ATOM 2557 N N . SER A 1 335 ? 15.198 -6.895 2.987 1.00 80.56 335 SER A N 1
ATOM 2558 C CA . SER A 1 335 ? 15.192 -7.501 4.315 1.00 80.56 335 SER A CA 1
ATOM 2559 C C . SER A 1 335 ? 14.324 -8.761 4.323 1.00 80.56 335 SER A C 1
ATOM 2561 O O . SER A 1 335 ? 14.799 -9.838 4.669 1.00 80.56 335 SER A O 1
ATOM 2563 N N . LEU A 1 336 ? 13.076 -8.673 3.850 1.00 76.56 336 LEU A N 1
ATOM 2564 C CA . LEU A 1 336 ? 12.164 -9.821 3.825 1.00 76.56 336 LEU A CA 1
ATOM 2565 C C . LEU A 1 336 ? 12.631 -10.935 2.885 1.00 76.56 336 LEU A C 1
ATOM 2567 O O . LEU A 1 336 ? 12.478 -12.116 3.205 1.00 76.56 336 LEU A O 1
ATOM 2571 N N . TYR A 1 337 ? 13.209 -10.567 1.742 1.00 75.81 337 TYR A N 1
ATOM 2572 C CA . TYR A 1 337 ? 13.745 -11.522 0.779 1.00 75.81 337 TYR A CA 1
ATOM 2573 C C . TYR A 1 337 ? 14.971 -12.246 1.344 1.00 75.81 337 TYR A C 1
ATOM 2575 O O . TYR A 1 337 ? 15.003 -13.474 1.339 1.00 75.81 337 TYR A O 1
ATOM 2583 N N . GLY A 1 338 ? 15.924 -11.507 1.920 1.00 68.19 338 GLY A N 1
ATOM 2584 C CA . GLY A 1 338 ? 17.149 -12.049 2.508 1.00 68.19 338 GLY A CA 1
ATOM 2585 C C . GLY A 1 338 ? 16.917 -12.978 3.702 1.00 68.19 338 GLY A C 1
ATOM 2586 O O . GLY A 1 338 ? 17.706 -13.894 3.910 1.00 68.19 338 GLY A O 1
ATOM 2587 N N . ILE A 1 339 ? 15.822 -12.808 4.455 1.00 64.06 339 ILE A N 1
ATOM 2588 C CA . ILE A 1 339 ? 15.463 -13.747 5.533 1.00 64.06 339 ILE A CA 1
ATOM 2589 C C . ILE A 1 339 ? 15.015 -15.110 4.960 1.00 64.06 339 ILE A C 1
ATOM 2591 O O . ILE A 1 339 ? 15.213 -16.141 5.600 1.00 64.06 339 ILE A O 1
ATOM 2595 N N . LEU A 1 340 ? 14.424 -15.142 3.760 1.00 60.47 340 LEU A N 1
ATOM 2596 C CA . LEU A 1 340 ? 13.811 -16.348 3.182 1.00 60.47 340 LEU A CA 1
ATOM 2597 C C . LEU A 1 340 ? 14.638 -17.016 2.082 1.00 60.47 340 LEU A C 1
ATOM 2599 O O . LEU A 1 340 ? 14.488 -18.216 1.853 1.00 60.47 340 LEU A O 1
ATOM 2603 N N . SER A 1 341 ? 15.497 -16.273 1.389 1.00 58.84 341 SER A N 1
ATOM 2604 C CA . SER A 1 341 ? 16.370 -16.828 0.363 1.00 58.84 341 SER A CA 1
ATOM 2605 C C . SER A 1 341 ? 17.702 -17.253 0.979 1.00 58.84 341 SER A C 1
ATOM 2607 O O . SER A 1 341 ? 18.496 -16.406 1.388 1.00 58.84 341 SER A O 1
ATOM 2609 N N . SER A 1 342 ? 18.004 -18.553 0.973 1.00 55.62 342 SER A N 1
ATOM 2610 C CA . SER A 1 342 ? 19.402 -18.988 0.963 1.00 55.62 342 SER A CA 1
ATOM 2611 C C . SER A 1 342 ? 20.042 -18.396 -0.297 1.00 55.62 342 SER A C 1
ATOM 2613 O O . SER A 1 342 ? 19.645 -18.736 -1.411 1.00 55.62 342 SER A O 1
ATOM 2615 N N . ILE A 1 343 ? 20.925 -17.427 -0.086 1.00 51.91 343 ILE A N 1
ATOM 2616 C CA . ILE A 1 343 ? 21.604 -16.581 -1.072 1.00 51.91 343 ILE A CA 1
ATOM 2617 C C . ILE A 1 343 ? 22.120 -17.440 -2.243 1.00 51.91 343 ILE A C 1
ATOM 2619 O O . ILE A 1 343 ? 23.004 -18.253 -2.007 1.00 51.91 343 ILE A O 1
ATOM 2623 N N . ASP A 1 344 ? 21.500 -17.316 -3.434 1.00 48.91 344 ASP A N 1
ATOM 2624 C CA . ASP A 1 344 ? 22.117 -17.474 -4.782 1.00 48.91 344 ASP A CA 1
ATOM 2625 C C . ASP A 1 344 ? 21.132 -17.671 -5.964 1.00 48.91 344 ASP A C 1
ATOM 2627 O O . ASP A 1 344 ? 21.561 -17.861 -7.100 1.00 48.91 344 ASP A O 1
ATOM 2631 N N . SER A 1 345 ? 19.806 -17.567 -5.789 1.00 53.59 345 SER A N 1
ATOM 2632 C CA . SER A 1 345 ? 18.885 -17.550 -6.949 1.00 53.59 345 SER A CA 1
ATOM 2633 C C . SER A 1 345 ? 17.707 -16.585 -6.800 1.00 53.59 345 SER A C 1
ATOM 2635 O O . SER A 1 345 ? 17.194 -16.358 -5.701 1.00 53.59 345 SER A O 1
ATOM 2637 N N . SER A 1 346 ? 17.278 -15.996 -7.924 1.00 62.72 346 SER A N 1
ATOM 2638 C CA . SER A 1 346 ? 16.047 -15.210 -8.035 1.00 62.72 346 SER A CA 1
ATOM 2639 C C . SER A 1 346 ? 14.836 -16.139 -7.899 1.00 62.72 346 SER A C 1
ATOM 2641 O O . SER A 1 346 ? 14.416 -16.794 -8.852 1.00 62.72 346 SER A O 1
ATOM 2643 N N . ASN A 1 347 ? 14.277 -16.229 -6.697 1.00 74.75 347 ASN A N 1
ATOM 2644 C CA . ASN A 1 347 ? 13.050 -16.954 -6.417 1.00 74.75 347 ASN A CA 1
ATOM 2645 C C . ASN A 1 347 ? 11.860 -16.018 -6.657 1.00 74.75 347 ASN A C 1
ATOM 2647 O O . ASN A 1 347 ? 11.364 -15.353 -5.745 1.00 74.75 347 ASN A O 1
ATOM 2651 N N . ASP A 1 348 ? 11.407 -15.961 -7.909 1.00 76.69 348 ASP A N 1
ATOM 2652 C CA . ASP A 1 348 ? 10.307 -15.085 -8.317 1.00 76.69 348 ASP A CA 1
ATOM 2653 C C . ASP A 1 348 ? 9.005 -15.366 -7.566 1.00 76.69 348 ASP A C 1
ATOM 2655 O O . ASP A 1 348 ? 8.257 -14.430 -7.288 1.00 76.69 348 ASP A O 1
ATOM 2659 N N . LEU A 1 349 ? 8.752 -16.623 -7.184 1.00 78.56 349 LEU A N 1
ATOM 2660 C CA . LEU A 1 349 ? 7.588 -17.001 -6.379 1.00 78.56 349 LEU A CA 1
ATOM 2661 C C . LEU A 1 349 ? 7.659 -16.397 -4.974 1.00 78.56 349 LEU A C 1
ATOM 2663 O O . LEU A 1 349 ? 6.668 -15.854 -4.488 1.00 78.56 349 LEU A O 1
ATOM 2667 N N . LEU A 1 350 ? 8.830 -16.453 -4.336 1.00 77.00 350 LEU A N 1
ATOM 2668 C CA . LEU A 1 350 ? 9.065 -15.827 -3.038 1.00 77.00 350 LEU A CA 1
ATOM 2669 C C . LEU A 1 350 ? 8.932 -14.304 -3.125 1.00 77.00 350 LEU A C 1
ATOM 2671 O O . LEU A 1 350 ? 8.261 -13.700 -2.292 1.00 77.00 350 LEU A O 1
ATOM 2675 N N . LEU A 1 351 ? 9.523 -13.683 -4.145 1.00 77.38 351 LEU A N 1
ATOM 2676 C CA . LEU A 1 351 ? 9.440 -12.238 -4.331 1.00 77.38 351 LEU A CA 1
ATOM 2677 C C . LEU A 1 351 ? 8.005 -11.786 -4.639 1.00 77.38 351 LEU A C 1
ATOM 2679 O O . LEU A 1 351 ? 7.543 -10.803 -4.069 1.00 77.38 351 LEU A O 1
ATOM 2683 N N . ASN A 1 352 ? 7.259 -12.540 -5.452 1.00 80.50 352 ASN A N 1
ATOM 2684 C CA . ASN A 1 352 ? 5.830 -12.301 -5.657 1.00 80.50 352 ASN A CA 1
ATOM 2685 C C . ASN A 1 352 ? 5.058 -12.436 -4.347 1.00 80.50 352 ASN A C 1
ATOM 2687 O O . ASN A 1 352 ? 4.239 -11.577 -4.052 1.00 80.50 352 ASN A O 1
ATOM 2691 N N . ARG A 1 353 ? 5.350 -13.449 -3.525 1.00 78.69 353 ARG A N 1
ATOM 2692 C CA . ARG A 1 353 ? 4.721 -13.593 -2.209 1.00 78.69 353 ARG A CA 1
ATOM 2693 C C . ARG A 1 353 ? 5.022 -12.398 -1.307 1.00 78.69 353 ARG A C 1
ATOM 2695 O O . ARG A 1 353 ? 4.099 -11.888 -0.694 1.00 78.69 353 ARG A O 1
ATOM 2702 N N . ILE A 1 354 ? 6.263 -11.910 -1.266 1.00 74.25 354 ILE A N 1
ATOM 2703 C CA . ILE A 1 354 ? 6.644 -10.726 -0.476 1.00 74.25 354 ILE A CA 1
ATOM 2704 C C . ILE A 1 354 ? 5.894 -9.477 -0.955 1.00 74.25 354 ILE A C 1
ATOM 2706 O O . ILE A 1 354 ? 5.354 -8.741 -0.132 1.00 74.25 354 ILE A O 1
ATOM 2710 N N . LEU A 1 355 ? 5.818 -9.259 -2.268 1.00 74.31 355 LEU A N 1
ATOM 2711 C CA . LEU A 1 355 ? 5.161 -8.087 -2.853 1.00 74.31 355 LEU A CA 1
ATOM 2712 C C . LEU A 1 355 ? 3.636 -8.133 -2.720 1.00 74.31 355 LEU A C 1
ATOM 2714 O O . LEU A 1 355 ? 3.028 -7.113 -2.419 1.00 74.31 355 LEU A O 1
ATOM 2718 N N . VAL A 1 356 ? 3.030 -9.313 -2.865 1.00 77.31 356 VAL A N 1
ATOM 2719 C CA . VAL A 1 356 ? 1.604 -9.546 -2.575 1.00 77.31 356 VAL A CA 1
ATOM 2720 C C . VAL A 1 356 ? 1.319 -9.378 -1.083 1.00 77.31 356 VAL A C 1
ATOM 2722 O O . VAL A 1 356 ? 0.253 -8.911 -0.699 1.00 77.31 356 VAL A O 1
ATOM 2725 N N . SER A 1 357 ? 2.278 -9.730 -0.227 1.00 63.47 357 SER A N 1
ATOM 2726 C CA . SER A 1 357 ? 2.139 -9.608 1.223 1.00 63.47 357 SER A CA 1
ATOM 2727 C C . SER A 1 357 ? 2.339 -8.190 1.758 1.00 63.47 357 SER A C 1
ATOM 2729 O O . SER A 1 357 ? 1.899 -7.885 2.861 1.00 63.47 357 SER A O 1
ATOM 2731 N N . HIS A 1 358 ? 2.939 -7.308 0.957 1.00 57.12 358 HIS A N 1
ATOM 2732 C CA . HIS A 1 358 ? 2.994 -5.862 1.177 1.00 57.12 358 HIS A CA 1
ATOM 2733 C C . HIS A 1 358 ? 1.652 -5.191 0.820 1.00 57.12 358 HIS A C 1
ATOM 2735 O O . HIS A 1 358 ? 1.613 -4.116 0.224 1.00 57.12 358 HIS A O 1
ATOM 2741 N N . ASP A 1 359 ? 0.535 -5.830 1.174 1.00 46.94 359 ASP A N 1
ATOM 2742 C CA . ASP A 1 359 ? -0.776 -5.200 1.101 1.00 46.94 359 ASP A CA 1
ATOM 2743 C C . ASP A 1 359 ? -0.889 -4.174 2.235 1.00 46.94 359 ASP A C 1
ATOM 2745 O O . ASP A 1 359 ? -0.772 -4.503 3.420 1.00 46.94 359 ASP A O 1
ATOM 2749 N N . VAL A 1 360 ? -1.033 -2.907 1.845 1.00 45.53 360 VAL A N 1
ATOM 2750 C CA . VAL A 1 360 ? -1.024 -1.726 2.722 1.00 45.53 360 VAL A CA 1
ATOM 2751 C C . VAL A 1 360 ? -2.415 -1.443 3.300 1.00 45.53 360 VAL A C 1
ATOM 2753 O O . VAL A 1 360 ? -2.574 -0.500 4.072 1.00 45.53 360 VAL A O 1
ATOM 2756 N N . PHE A 1 361 ? -3.440 -2.232 2.968 1.00 36.62 361 PHE A N 1
ATOM 2757 C CA . PHE A 1 361 ? -4.811 -1.850 3.284 1.00 36.62 361 PHE A CA 1
ATOM 2758 C C . PHE A 1 361 ? -5.570 -2.930 4.045 1.00 36.62 361 PHE A C 1
ATOM 2760 O O . PHE A 1 361 ? -6.101 -3.883 3.478 1.00 36.62 361 PHE A O 1
ATOM 2767 N N . SER A 1 362 ? -5.634 -2.731 5.365 1.00 33.41 362 SER A N 1
ATOM 2768 C CA . SER A 1 362 ? -6.813 -3.058 6.168 1.00 33.41 362 SER A CA 1
ATOM 2769 C C . SER A 1 362 ? -6.983 -2.106 7.347 1.00 33.41 362 SER A C 1
ATOM 2771 O O . SER A 1 362 ? -5.971 -1.540 7.830 1.00 33.41 362 SER A O 1
#

Secondary structure (DSSP, 8-state):
-HHHHHHHHHHHHHHHHHSPPP------EE-----TT-HHHHHHHH-HHHHTTSPPPPHHHHHHHHHHHHHHHHHHHHHHHHHHHHHTT--SEEEETTEEEEGGGTTPPP-----GGGS---TTS-----GGGS--S-EESSTT----TTS--EEEEEEEEEEEEEEEEEPPSS--TTS-EEEEEEETT---TTS-TT-EEEEEEEE---SSSPPPPEEEEEEE-TT--EEEEEEEEEE-TTS-EEEEEEEEEEEEESGGGTTS--EEEEEEEEEEEEEEEEETTS-EEEEEEEEEEEPPTTTHHHHHHHHHHHHHHHHHTB-SS-BHHHHHHHHHHHHH--SSS--HHHHHHHHHH-----

Radius of gyration: 24.96 Å; chains: 1; bounding box: 55×59×88 Å

Organism: NCBI:txid56615

Foldseek 3Di:
DVVVVVVVVVVVVVCCVVDPDDDDDDFDKDFDDDPLVDLVVLCCLVDVVNVVPPPPQDPLRVVLVVVVLVVVLQLLQQLLLLLLCLLVPNFDWDQTPLEIDGSQQNSDDAAFADDCVVSVPPPPDDDRDHVLPTDHHIDGPPNPDDPDPVDKDKDKDKDKKKFKFKFKDFFDPDDDLQAWDKDKDWDPPDDDPPDPPQKIKMKMWIWAHAPDPRDDTDIDIDIAGPQAKEWDKDKDAQADRNRDGHQLKIKIWIAIDHPLGNLRHTMIMIIFMWIWIFIWMAMNSGRIHGPGTPDTGGQDNSSSSVSVVVVVSNVVSQVVQDDNRYGPVSVSLSVQCVVPDPPDHNPVVSSRSSVSSSTSMD

pLDDT: mean 72.1, std 13.47, range [33.41, 92.75]